Protein AF-A0A662TVJ6-F1 (afdb_monomer_lite)

Radius of gyration: 31.63 Å; chains: 1; bounding box: 68×39×80 Å

Secondary structure (DSSP, 8-state):
-HHHHHHHHHEEEPSSEEEEEE-TTSTTGGGHHHHTTPEEEEETTEE--SHHHHHHHHHT--TT-EEEEEETTEEEEEEPEE-SSSEE--EEEE-PPPGGGGGSHHHHHHHHHHHHHHS-SS-TTTEEESS-HHHHHHHHHHHHHHHHHHHHHTSSSTTSHHHHHHHHHHHHHHT--------EEE-S---HHHHHHHHHHHHHHT--EEEE---SSHHHHHHHHSS-THHHHHHHHHHHHHHTT-TTTTSEEEEEEE-TTTS-HHHHHHHHHHHHHH-TT--EEEEE----TT-TTSPPPPHHHHHHHHHHHHTT-SSEEE--GGG--

pLDDT: mean 93.39, std 6.42, range [56.41, 98.81]

Structure (mmCIF, N/CA/C/O backbone):
data_AF-A0A662TVJ6-F1
#
_entry.id   AF-A0A662TVJ6-F1
#
loop_
_atom_site.group_PDB
_atom_site.id
_atom_site.type_symbol
_atom_site.label_atom_id
_atom_site.label_alt_id
_atom_site.label_comp_id
_atom_site.label_asym_id
_atom_site.label_entity_id
_atom_site.label_seq_id
_atom_site.pdbx_PDB_ins_code
_atom_site.Cartn_x
_atom_site.Cartn_y
_atom_site.Cartn_z
_atom_site.occupancy
_atom_site.B_iso_or_equiv
_atom_site.auth_seq_id
_atom_site.auth_comp_id
_atom_site.auth_asym_id
_atom_site.auth_atom_id
_atom_site.pdbx_PDB_model_num
ATOM 1 N N . LEU A 1 1 ? 7.077 -3.345 -4.939 1.00 85.06 1 LEU A N 1
ATOM 2 C CA . LEU A 1 1 ? 8.294 -4.176 -5.135 1.00 85.06 1 LEU A CA 1
ATOM 3 C C . LEU A 1 1 ? 7.990 -5.575 -5.664 1.00 85.06 1 LEU A C 1
ATOM 5 O O . LEU A 1 1 ? 8.638 -5.971 -6.618 1.00 85.06 1 LEU A O 1
ATOM 9 N N . LEU A 1 2 ? 6.996 -6.292 -5.121 1.00 92.06 2 LEU A N 1
ATOM 10 C CA . LEU A 1 2 ? 6.595 -7.622 -5.613 1.00 92.06 2 LEU A CA 1
ATOM 11 C C . LEU A 1 2 ? 6.390 -7.672 -7.139 1.00 92.06 2 LEU A C 1
ATOM 13 O O . LEU A 1 2 ? 7.002 -8.494 -7.811 1.00 92.06 2 LEU A O 1
ATOM 17 N N . PHE A 1 3 ? 5.594 -6.746 -7.685 1.00 94.00 3 PHE A N 1
ATOM 18 C CA . PHE A 1 3 ? 5.326 -6.683 -9.126 1.00 94.00 3 PHE A CA 1
ATOM 19 C C . PHE A 1 3 ? 6.584 -6.461 -9.967 1.00 94.00 3 PHE A C 1
ATOM 21 O O . PHE A 1 3 ? 6.706 -7.064 -11.025 1.00 94.00 3 PHE A O 1
ATOM 28 N N . LEU A 1 4 ? 7.548 -5.673 -9.474 1.00 93.06 4 LEU A N 1
ATOM 29 C CA . LEU A 1 4 ? 8.833 -5.507 -10.151 1.00 93.06 4 LEU A CA 1
ATOM 30 C C . LEU A 1 4 ? 9.628 -6.813 -10.169 1.00 93.06 4 LEU A C 1
ATOM 32 O O . LEU A 1 4 ? 10.175 -7.173 -11.201 1.00 93.06 4 LEU A O 1
ATOM 36 N N . GLY A 1 5 ? 9.671 -7.541 -9.050 1.00 94.31 5 GLY A N 1
ATOM 37 C CA . GLY A 1 5 ? 10.360 -8.832 -8.986 1.00 94.31 5 GLY A CA 1
ATOM 38 C C . GLY A 1 5 ? 9.800 -9.839 -9.994 1.00 94.31 5 GLY A C 1
ATOM 39 O O . GLY A 1 5 ? 10.561 -10.468 -10.723 1.00 94.31 5 GLY A O 1
ATOM 40 N N . ILE A 1 6 ? 8.469 -9.929 -10.089 1.00 95.62 6 ILE A N 1
ATOM 41 C CA . ILE A 1 6 ? 7.786 -10.773 -11.082 1.00 95.62 6 ILE A CA 1
ATOM 42 C C . ILE A 1 6 ? 8.111 -10.297 -12.504 1.00 95.62 6 ILE A C 1
ATOM 44 O O . ILE A 1 6 ? 8.502 -11.097 -13.351 1.00 95.62 6 ILE A O 1
ATOM 48 N N . LEU A 1 7 ? 8.003 -8.993 -12.761 1.00 94.44 7 LEU A N 1
ATOM 49 C CA . LEU A 1 7 ? 8.281 -8.392 -14.065 1.00 94.44 7 LEU A CA 1
ATOM 50 C C . LEU A 1 7 ? 9.715 -8.682 -14.539 1.00 94.44 7 LEU A C 1
ATOM 52 O O . LEU A 1 7 ? 9.905 -9.152 -15.657 1.00 94.44 7 LEU A O 1
ATOM 56 N N . LEU A 1 8 ? 10.718 -8.482 -13.680 1.00 94.62 8 LEU A N 1
ATOM 57 C CA . LEU A 1 8 ? 12.124 -8.744 -14.009 1.00 94.62 8 LEU A CA 1
ATOM 58 C C . LEU A 1 8 ? 12.414 -10.232 -14.237 1.00 94.62 8 LEU A C 1
ATOM 60 O O . LEU A 1 8 ? 13.329 -10.556 -14.991 1.00 94.62 8 LEU A O 1
ATOM 64 N N . ALA A 1 9 ? 11.656 -11.142 -13.620 1.00 95.38 9 ALA A N 1
ATOM 65 C CA . ALA A 1 9 ? 11.779 -12.574 -13.887 1.00 95.38 9 ALA A CA 1
ATOM 66 C C . ALA A 1 9 ? 11.220 -12.950 -15.271 1.00 95.38 9 ALA A C 1
ATOM 68 O O . ALA A 1 9 ? 11.811 -13.772 -15.974 1.00 95.38 9 ALA A O 1
ATOM 69 N N . LEU A 1 10 ? 10.113 -12.319 -15.672 1.00 95.94 10 LEU A N 1
ATOM 70 C CA . LEU A 1 10 ? 9.377 -12.628 -16.902 1.00 95.94 10 LEU A CA 1
ATOM 71 C C . LEU A 1 10 ? 9.892 -11.893 -18.146 1.00 95.94 10 LEU A C 1
ATOM 73 O O . LEU A 1 10 ? 9.571 -12.305 -19.260 1.00 95.94 10 LEU A O 1
ATOM 77 N N . VAL A 1 11 ? 10.677 -10.829 -17.974 1.00 95.31 11 VAL A N 1
ATOM 78 C CA . VAL A 1 11 ? 11.232 -10.026 -19.071 1.00 95.31 11 VAL A CA 1
ATOM 79 C C . VAL A 1 11 ? 12.740 -10.260 -19.193 1.00 95.31 11 VAL A C 1
ATOM 81 O O . VAL A 1 11 ? 13.490 -10.165 -18.217 1.00 95.31 11 VAL A O 1
ATOM 84 N N . ILE A 1 12 ? 13.201 -10.608 -20.391 1.00 96.44 12 ILE A N 1
ATOM 85 C CA . ILE A 1 12 ? 14.588 -10.956 -20.716 1.00 96.44 12 ILE A CA 1
ATOM 86 C C . ILE A 1 12 ? 15.165 -9.854 -21.622 1.00 96.44 12 ILE A C 1
ATOM 88 O O . ILE A 1 12 ? 14.628 -9.640 -22.710 1.00 96.44 12 ILE A O 1
ATOM 92 N N . PRO A 1 13 ? 16.232 -9.146 -21.208 1.00 96.31 13 PRO A N 1
ATOM 93 C CA . PRO A 1 13 ? 16.917 -8.168 -22.055 1.00 96.31 13 PRO A CA 1
ATOM 94 C C . PRO A 1 13 ? 17.475 -8.829 -23.317 1.00 96.31 13 PRO A C 1
ATOM 96 O O . PRO A 1 13 ? 18.152 -9.856 -23.221 1.00 96.31 13 PRO A O 1
ATOM 99 N N . LYS A 1 14 ? 17.212 -8.253 -24.493 1.00 95.56 14 LYS A N 1
ATOM 100 C CA . LYS A 1 14 ? 17.847 -8.716 -25.728 1.00 95.56 14 LYS A CA 1
ATOM 101 C C . LYS A 1 14 ? 19.288 -8.194 -25.809 1.00 95.56 14 LYS A C 1
ATOM 103 O O . LYS A 1 14 ? 19.525 -7.036 -25.467 1.00 95.56 14 LYS A O 1
ATOM 108 N N . PRO A 1 15 ? 20.248 -9.008 -26.277 1.00 94.31 15 PRO A N 1
ATOM 109 C CA . PRO A 1 15 ? 21.618 -8.555 -26.484 1.00 94.31 15 PRO A CA 1
ATOM 110 C C . PRO A 1 15 ? 21.733 -7.676 -27.738 1.00 94.31 15 PRO A C 1
ATOM 112 O O . PRO A 1 15 ? 21.018 -7.896 -28.720 1.00 94.31 15 PRO A O 1
ATOM 115 N N . GLY A 1 16 ? 22.685 -6.740 -27.720 1.00 94.94 16 GLY A N 1
ATOM 116 C CA . GLY A 1 16 ? 23.034 -5.879 -28.852 1.00 94.94 16 GLY A CA 1
ATOM 117 C C . GLY A 1 16 ? 22.370 -4.501 -28.833 1.00 94.94 16 GLY A C 1
ATOM 118 O O . GLY A 1 16 ? 21.854 -4.039 -27.809 1.00 94.94 16 GLY A O 1
ATOM 119 N N . VAL A 1 17 ? 22.406 -3.844 -29.990 1.00 97.19 17 VAL A N 1
ATOM 120 C CA . VAL A 1 17 ? 21.832 -2.516 -30.228 1.00 97.19 17 VAL A CA 1
ATOM 121 C C . VAL A 1 17 ? 20.681 -2.655 -31.215 1.00 97.19 17 VAL A C 1
ATOM 123 O O . VAL A 1 17 ? 20.817 -3.327 -32.235 1.00 97.19 17 VAL A O 1
ATOM 126 N N . TYR A 1 18 ? 19.547 -2.037 -30.908 1.00 97.62 18 TYR A N 1
ATOM 127 C CA . TYR A 1 18 ? 18.352 -2.041 -31.746 1.00 97.62 18 TYR A CA 1
ATOM 128 C C . TYR A 1 18 ? 17.971 -0.620 -32.128 1.00 97.62 18 TYR A C 1
ATOM 130 O O . TYR A 1 18 ? 18.210 0.322 -31.372 1.00 97.62 18 TYR A O 1
ATOM 138 N N . ILE A 1 19 ? 17.325 -0.473 -33.275 1.00 97.00 19 ILE A N 1
ATOM 139 C CA . ILE A 1 19 ? 16.776 0.804 -33.725 1.00 97.00 19 ILE A CA 1
ATOM 140 C C . ILE A 1 19 ? 15.415 0.997 -33.051 1.00 97.00 19 ILE A C 1
ATOM 142 O O . ILE A 1 19 ? 14.459 0.274 -33.334 1.00 97.00 19 ILE A O 1
ATOM 146 N N . TYR A 1 20 ? 15.330 1.939 -32.113 1.00 94.31 20 TYR A N 1
ATOM 147 C CA . TYR A 1 20 ? 14.102 2.233 -31.372 1.00 94.31 20 TYR A CA 1
ATOM 148 C C . TYR A 1 20 ? 13.187 3.217 -32.111 1.00 94.31 20 TYR A C 1
ATOM 150 O O . TYR A 1 20 ? 11.972 3.166 -31.948 1.00 94.31 20 TYR A O 1
ATOM 158 N N . GLY A 1 21 ? 13.768 4.084 -32.938 1.00 94.81 21 GLY A N 1
ATOM 159 C CA . GLY A 1 21 ? 13.052 5.060 -33.751 1.00 94.81 21 GLY A CA 1
ATOM 160 C C . GLY A 1 21 ? 13.900 5.542 -34.923 1.00 94.81 21 GLY A C 1
ATOM 161 O O . GLY A 1 21 ? 15.115 5.336 -34.939 1.00 94.81 21 GLY A O 1
ATOM 162 N N . VAL A 1 22 ? 13.244 6.176 -35.888 1.00 96.25 22 VAL A N 1
ATOM 163 C CA . VAL A 1 22 ? 13.856 6.818 -37.058 1.00 96.25 22 VAL A CA 1
ATOM 164 C C . VAL A 1 22 ? 13.301 8.238 -37.133 1.00 96.25 22 VAL A C 1
ATOM 166 O O . VAL A 1 22 ? 12.108 8.434 -36.906 1.00 96.25 22 VAL A O 1
ATOM 169 N N . ALA A 1 23 ? 14.169 9.218 -37.359 1.00 94.50 23 ALA A N 1
ATOM 170 C CA . ALA A 1 23 ? 13.809 10.625 -37.440 1.00 94.50 23 ALA A CA 1
ATOM 171 C C . ALA A 1 23 ? 13.253 10.977 -38.829 1.00 94.50 23 ALA A C 1
ATOM 173 O O . ALA A 1 23 ? 13.718 10.459 -39.844 1.00 94.50 23 ALA A O 1
ATOM 174 N N . GLU A 1 24 ? 12.273 11.880 -38.859 1.00 92.19 24 GLU A N 1
ATOM 175 C CA . GLU A 1 24 ? 11.721 12.448 -40.094 1.00 92.19 24 GLU A CA 1
ATOM 176 C C . GLU A 1 24 ? 12.736 13.388 -40.757 1.00 92.19 24 GLU A C 1
ATOM 178 O O . GLU A 1 24 ? 13.460 14.107 -40.066 1.00 92.19 24 GLU A O 1
ATOM 183 N N . ASN A 1 25 ? 12.749 13.439 -42.089 1.00 92.06 25 ASN A N 1
ATOM 184 C CA . ASN A 1 25 ? 13.674 14.215 -42.922 1.00 92.06 25 ASN A CA 1
ATOM 185 C C . ASN A 1 25 ? 15.151 13.799 -42.806 1.00 92.06 25 ASN A C 1
ATOM 187 O O . ASN A 1 25 ? 16.046 14.592 -43.099 1.00 92.06 25 ASN A O 1
ATOM 191 N N . TYR A 1 26 ? 15.416 12.557 -42.399 1.00 93.88 26 TYR A N 1
ATOM 192 C CA . TYR A 1 26 ? 16.761 11.983 -42.333 1.00 93.88 26 TYR A CA 1
ATOM 193 C C . TYR A 1 26 ? 16.948 10.844 -43.351 1.00 93.88 26 TYR A C 1
ATOM 195 O O . TYR A 1 26 ? 15.964 10.283 -43.840 1.00 93.88 26 TYR A O 1
ATOM 203 N N . PRO A 1 27 ? 18.200 10.446 -43.661 1.00 92.31 27 PRO A N 1
ATOM 204 C CA . PRO A 1 27 ? 18.499 9.549 -44.781 1.00 92.31 27 PRO A CA 1
ATOM 205 C C . PRO A 1 27 ? 17.791 8.188 -44.730 1.00 92.31 27 PRO A C 1
ATOM 207 O O . PRO A 1 27 ? 17.564 7.566 -45.768 1.00 92.31 27 PRO A O 1
ATOM 210 N N . LEU A 1 28 ? 17.435 7.719 -43.529 1.00 94.38 28 LEU A N 1
ATOM 211 C CA . LEU A 1 28 ? 16.788 6.425 -43.321 1.00 94.38 28 LEU A CA 1
ATOM 212 C C . LEU A 1 28 ? 15.261 6.474 -43.153 1.00 94.38 28 LEU A C 1
ATOM 214 O O . LEU A 1 28 ? 14.655 5.424 -42.938 1.00 94.38 28 LEU A O 1
ATOM 218 N N . GLU A 1 29 ? 14.623 7.638 -43.292 1.00 93.94 29 GLU A N 1
ATOM 219 C CA . GLU A 1 29 ? 13.171 7.800 -43.110 1.00 93.94 29 GLU A CA 1
ATOM 220 C C . GLU A 1 29 ? 12.353 6.835 -43.982 1.00 93.94 29 GLU A C 1
ATOM 222 O O . GLU A 1 29 ? 11.488 6.119 -43.478 1.00 93.94 29 GLU A O 1
ATOM 227 N N . ASN A 1 30 ? 12.690 6.724 -45.271 1.00 92.81 30 ASN A N 1
ATOM 228 C CA . ASN A 1 30 ? 11.989 5.845 -46.219 1.00 92.81 30 ASN A CA 1
ATOM 229 C C . ASN A 1 30 ? 12.084 4.349 -45.866 1.00 92.81 30 ASN A C 1
ATOM 231 O O . ASN A 1 30 ? 11.349 3.534 -46.420 1.00 92.81 30 ASN A O 1
ATOM 235 N N . TYR A 1 31 ? 12.983 3.977 -44.953 1.00 93.75 31 TYR A N 1
ATOM 236 C CA . TYR A 1 31 ? 13.183 2.605 -44.493 1.00 93.75 31 TYR A CA 1
ATOM 237 C C . TYR A 1 31 ? 12.644 2.373 -43.072 1.00 93.75 31 TYR A C 1
ATOM 239 O O . TYR A 1 31 ? 12.811 1.277 -42.529 1.00 93.75 31 TYR A O 1
ATOM 247 N N . ALA A 1 32 ? 11.993 3.370 -42.459 1.00 92.19 32 ALA A N 1
ATOM 248 C CA . ALA A 1 32 ? 11.589 3.344 -41.055 1.00 92.19 32 ALA A CA 1
ATOM 249 C C . ALA A 1 32 ? 10.741 2.119 -40.682 1.00 92.19 32 ALA A C 1
ATOM 251 O O . ALA A 1 32 ? 11.012 1.484 -39.662 1.00 92.19 32 ALA A O 1
ATOM 252 N N . GLU A 1 33 ? 9.772 1.732 -41.519 1.00 91.94 33 GLU A N 1
ATOM 253 C CA . GLU A 1 33 ? 8.906 0.571 -41.258 1.00 91.94 33 GLU A CA 1
ATOM 254 C C . GLU A 1 33 ? 9.696 -0.734 -41.089 1.00 91.94 33 GLU A C 1
ATOM 256 O O . GLU A 1 33 ? 9.374 -1.546 -40.219 1.00 91.94 33 GLU A O 1
ATOM 261 N N . ASN A 1 34 ? 10.756 -0.930 -41.880 1.00 93.62 34 ASN A N 1
ATOM 262 C CA . ASN A 1 34 ? 11.584 -2.130 -41.781 1.00 93.62 34 ASN A CA 1
ATOM 263 C C . ASN A 1 34 ? 12.651 -2.000 -40.682 1.00 93.62 34 ASN A C 1
ATOM 265 O O . ASN A 1 34 ? 12.975 -2.985 -40.014 1.00 93.62 34 ASN A O 1
ATOM 269 N N . LEU A 1 35 ? 13.176 -0.791 -40.462 1.00 94.50 35 LEU A N 1
ATOM 270 C CA . LEU A 1 35 ? 14.253 -0.526 -39.508 1.00 94.50 35 LEU A CA 1
ATOM 271 C C . LEU A 1 35 ? 13.797 -0.526 -38.048 1.00 94.50 35 LEU A C 1
ATOM 273 O O . LEU A 1 35 ? 14.562 -0.960 -37.189 1.00 94.50 35 LEU A O 1
ATOM 277 N N . ILE A 1 36 ? 12.582 -0.075 -37.727 1.00 94.75 36 ILE A N 1
ATOM 278 C CA . ILE A 1 36 ? 12.129 -0.016 -36.330 1.00 94.75 36 ILE A CA 1
ATOM 279 C C . ILE A 1 36 ? 12.087 -1.432 -35.732 1.00 94.75 36 ILE A C 1
ATOM 281 O O . ILE A 1 36 ? 11.392 -2.345 -36.191 1.00 94.75 36 ILE A O 1
ATOM 285 N N . GLY A 1 37 ? 12.870 -1.624 -34.673 1.00 94.62 37 GLY A N 1
ATOM 286 C CA . GLY A 1 37 ? 13.066 -2.901 -33.999 1.00 94.62 37 GLY A CA 1
ATOM 287 C C . GLY A 1 37 ? 14.086 -3.840 -34.647 1.00 94.62 37 GLY A C 1
ATOM 288 O O . GLY A 1 37 ? 14.245 -4.954 -34.144 1.00 94.62 37 GLY A O 1
ATOM 289 N N . ALA A 1 38 ? 14.763 -3.425 -35.721 1.00 96.81 38 ALA A N 1
ATOM 290 C CA . ALA A 1 38 ? 15.893 -4.149 -36.295 1.00 96.81 38 ALA A CA 1
ATOM 291 C C . ALA A 1 38 ? 17.112 -4.071 -35.365 1.00 96.81 38 ALA A C 1
ATOM 293 O O . ALA A 1 38 ? 17.335 -3.060 -34.687 1.00 96.81 38 ALA A O 1
ATOM 294 N N . ARG A 1 39 ? 17.902 -5.142 -35.332 1.00 97.38 39 ARG A N 1
ATOM 295 C CA . ARG A 1 39 ? 19.178 -5.198 -34.621 1.00 97.38 39 ARG A CA 1
ATOM 296 C C . ARG A 1 39 ? 20.283 -4.675 -35.530 1.00 97.38 39 ARG A C 1
ATOM 298 O O . ARG A 1 39 ? 20.454 -5.176 -36.636 1.00 97.38 39 ARG A O 1
ATOM 305 N N . ILE A 1 40 ? 21.071 -3.728 -35.033 1.00 97.75 40 ILE A N 1
ATOM 306 C CA . ILE A 1 40 ? 22.292 -3.270 -35.698 1.00 97.75 40 ILE A CA 1
ATOM 307 C C . ILE A 1 40 ? 23.360 -4.352 -35.517 1.00 97.75 40 ILE A C 1
ATOM 309 O O . ILE A 1 40 ? 23.606 -4.807 -34.395 1.00 97.75 40 ILE A O 1
ATOM 313 N N . LEU A 1 41 ? 23.955 -4.792 -36.625 1.00 97.38 41 LEU A N 1
ATOM 314 C CA . LEU A 1 41 ? 25.014 -5.802 -36.646 1.00 97.38 41 LEU A CA 1
ATOM 315 C C . LEU A 1 41 ? 26.376 -5.158 -36.914 1.00 97.38 41 LEU A C 1
ATOM 317 O O . LEU A 1 41 ? 27.350 -5.481 -36.232 1.00 97.38 41 LEU A O 1
ATOM 321 N N . ALA A 1 42 ? 26.434 -4.240 -37.878 1.00 97.38 42 ALA A N 1
ATOM 322 C CA . ALA A 1 42 ? 27.646 -3.527 -38.261 1.00 97.38 42 ALA A CA 1
ATOM 323 C C . ALA A 1 42 ? 27.321 -2.178 -38.921 1.00 97.38 42 ALA A C 1
ATOM 325 O O . ALA A 1 42 ? 26.201 -1.959 -39.390 1.00 97.38 42 ALA A O 1
ATOM 326 N N . ILE A 1 43 ? 28.315 -1.294 -38.971 1.00 96.62 43 ILE A N 1
ATOM 327 C CA . ILE A 1 43 ? 28.339 -0.143 -39.873 1.00 96.62 43 ILE A CA 1
ATOM 328 C C . ILE A 1 43 ? 29.605 -0.265 -40.720 1.00 96.62 43 ILE A C 1
ATOM 330 O O . ILE A 1 43 ? 30.706 -0.396 -40.181 1.00 96.62 43 ILE A O 1
ATOM 334 N N . ASP A 1 44 ? 29.432 -0.306 -42.038 1.00 94.56 44 ASP A N 1
ATOM 335 C CA . ASP A 1 44 ? 30.452 -0.702 -43.008 1.00 94.56 44 ASP A CA 1
ATOM 336 C C . ASP A 1 44 ? 31.119 -2.032 -42.608 1.00 94.56 44 ASP A C 1
ATOM 338 O O . ASP A 1 44 ? 30.461 -3.071 -42.574 1.00 94.56 44 ASP A O 1
ATOM 342 N N . ASN A 1 45 ? 32.410 -2.011 -42.265 1.00 91.44 45 ASN A N 1
ATOM 343 C CA . ASN A 1 45 ? 33.163 -3.193 -41.829 1.00 91.44 45 ASN A CA 1
ATOM 344 C C . ASN A 1 45 ? 33.319 -3.286 -40.297 1.00 91.44 45 ASN A C 1
ATOM 346 O O . ASN A 1 45 ? 34.002 -4.186 -39.803 1.00 91.44 45 ASN A O 1
ATOM 350 N N . THR A 1 46 ? 32.708 -2.373 -39.538 1.00 94.94 46 THR A N 1
ATOM 351 C CA . THR A 1 46 ? 32.839 -2.288 -38.078 1.00 94.94 46 THR A CA 1
ATOM 352 C C . THR A 1 46 ? 31.642 -2.939 -37.398 1.00 94.94 46 THR A C 1
ATOM 354 O O . THR A 1 46 ? 30.513 -2.466 -37.508 1.00 94.94 46 THR A O 1
ATOM 357 N N . ALA A 1 47 ? 31.877 -4.027 -36.661 1.00 96.56 47 ALA A N 1
ATOM 358 C CA . ALA A 1 47 ? 30.830 -4.702 -35.896 1.00 96.56 47 ALA A CA 1
ATOM 359 C C . ALA A 1 47 ? 30.342 -3.835 -34.722 1.00 96.56 47 ALA A C 1
ATOM 361 O O . ALA A 1 47 ? 31.151 -3.281 -33.979 1.00 96.56 47 ALA A O 1
ATOM 362 N N . ILE A 1 48 ? 29.023 -3.774 -34.519 1.00 97.00 48 ILE A N 1
ATOM 363 C CA . ILE A 1 48 ? 28.391 -2.984 -33.453 1.00 97.00 48 ILE A CA 1
ATOM 364 C C . ILE A 1 48 ? 27.764 -3.929 -32.424 1.00 97.00 48 ILE A C 1
ATOM 366 O O . ILE A 1 48 ? 26.694 -4.504 -32.636 1.00 97.00 48 ILE A O 1
ATOM 370 N N . GLY A 1 49 ? 28.440 -4.109 -31.288 1.00 92.94 49 GLY A N 1
ATOM 371 C CA . GLY A 1 49 ? 27.971 -4.945 -30.179 1.00 92.94 49 GLY A CA 1
ATOM 372 C C . GLY A 1 49 ? 27.288 -4.155 -29.062 1.00 92.94 49 GLY A C 1
ATOM 373 O O . GLY A 1 49 ? 26.429 -4.698 -28.360 1.00 92.94 49 GLY A O 1
ATOM 374 N N . SER A 1 50 ? 27.651 -2.884 -28.904 1.00 95.06 50 SER A N 1
ATOM 375 C CA . SER A 1 50 ? 27.205 -2.006 -27.826 1.00 95.06 50 SER A CA 1
ATOM 376 C C . SER A 1 50 ? 26.839 -0.604 -28.323 1.00 95.06 50 SER A C 1
ATOM 378 O O . SER A 1 50 ? 27.249 -0.176 -29.401 1.00 95.06 50 SER A O 1
ATOM 380 N N . LEU A 1 51 ? 26.074 0.139 -27.513 1.00 94.56 51 LEU A N 1
ATOM 381 C CA . LEU A 1 51 ? 25.795 1.552 -27.787 1.00 94.56 51 LEU A CA 1
ATOM 382 C C . LEU A 1 51 ? 27.074 2.392 -27.858 1.00 94.56 51 LEU A C 1
ATOM 384 O O . LEU A 1 51 ? 27.125 3.341 -28.631 1.00 94.56 51 LEU A O 1
ATOM 388 N N . SER A 1 52 ? 28.101 2.035 -27.086 1.00 94.62 52 SER A N 1
ATOM 389 C CA . SER A 1 52 ? 29.395 2.712 -27.130 1.00 94.62 52 SER A CA 1
ATOM 390 C C . SER A 1 52 ? 30.113 2.465 -28.454 1.00 94.62 52 SER A C 1
ATOM 392 O O . SER A 1 52 ? 30.684 3.400 -28.998 1.00 94.62 52 SER A O 1
ATOM 394 N N . ASP A 1 53 ? 30.026 1.255 -29.015 1.00 95.12 53 ASP A N 1
ATOM 395 C CA . ASP A 1 53 ? 30.613 0.949 -30.329 1.00 95.12 53 ASP A CA 1
ATOM 396 C C . ASP A 1 53 ? 29.966 1.819 -31.414 1.00 95.12 53 ASP A C 1
ATOM 398 O O . ASP A 1 53 ? 30.662 2.419 -32.229 1.00 95.12 53 ASP A O 1
ATOM 402 N N . TYR A 1 54 ? 28.632 1.945 -31.374 1.00 95.44 54 TYR A N 1
ATOM 403 C CA . TYR A 1 54 ? 27.884 2.822 -32.277 1.00 95.44 54 TYR A CA 1
ATOM 404 C C . TYR A 1 54 ? 28.298 4.291 -32.117 1.00 95.44 54 TYR A C 1
ATOM 406 O O . TYR A 1 54 ? 28.578 4.965 -33.104 1.00 95.44 54 TYR A O 1
ATOM 414 N N . GLN A 1 55 ? 28.347 4.790 -30.879 1.00 93.62 55 GLN A N 1
ATOM 415 C CA . GLN A 1 55 ? 28.706 6.182 -30.591 1.00 93.62 55 GLN A CA 1
ATOM 416 C C . GLN A 1 55 ? 30.133 6.513 -31.036 1.00 93.62 55 GLN A C 1
ATOM 418 O O . GLN A 1 55 ? 30.350 7.571 -31.617 1.00 93.62 55 GLN A O 1
ATOM 423 N N . ASN A 1 56 ? 31.082 5.606 -30.798 1.00 94.19 56 ASN A N 1
ATOM 424 C CA . ASN A 1 56 ? 32.472 5.782 -31.205 1.00 94.19 56 ASN A CA 1
ATOM 425 C C . ASN A 1 56 ? 32.605 5.827 -32.729 1.00 94.19 56 ASN A C 1
ATOM 427 O O . ASN A 1 56 ? 33.291 6.704 -33.236 1.00 94.19 56 ASN A O 1
ATOM 431 N N . PHE A 1 57 ? 31.915 4.936 -33.451 1.00 94.25 57 PHE A N 1
ATOM 432 C CA . PHE A 1 57 ? 31.923 4.955 -34.914 1.00 94.25 57 PHE A CA 1
ATOM 433 C C . PHE A 1 57 ? 31.371 6.278 -35.453 1.00 94.25 57 PHE A C 1
ATOM 435 O O . PHE A 1 57 ? 32.010 6.939 -36.261 1.00 94.25 57 PHE A O 1
ATOM 442 N N . ILE A 1 58 ? 30.196 6.691 -34.970 1.00 93.56 58 ILE A N 1
ATOM 443 C CA . ILE A 1 58 ? 29.536 7.917 -35.428 1.00 93.56 58 ILE A CA 1
ATOM 444 C C . ILE A 1 58 ? 30.384 9.162 -35.149 1.00 93.56 58 ILE A C 1
ATOM 446 O O . ILE A 1 58 ? 30.445 10.047 -35.998 1.00 93.56 58 ILE A O 1
ATOM 450 N N . ALA A 1 59 ? 31.088 9.214 -34.016 1.00 92.19 59 ALA A N 1
ATOM 451 C CA . ALA A 1 59 ? 31.958 10.335 -33.662 1.00 92.19 59 ALA A CA 1
ATOM 452 C C . ALA A 1 59 ? 33.133 10.557 -34.637 1.00 92.19 59 ALA A C 1
ATOM 454 O O . ALA A 1 59 ? 33.706 11.644 -34.647 1.00 92.19 59 ALA A O 1
ATOM 455 N N . GLU A 1 60 ? 33.492 9.555 -35.443 1.00 92.31 60 GLU A N 1
ATOM 456 C CA . GLU A 1 60 ? 34.559 9.639 -36.450 1.00 92.31 60 GLU A CA 1
ATOM 457 C C . GLU A 1 60 ? 34.041 10.000 -37.855 1.00 92.31 60 GLU A C 1
ATOM 459 O O . GLU A 1 60 ? 34.839 10.218 -38.765 1.00 92.31 60 GLU A O 1
ATOM 464 N N . THR A 1 61 ? 32.720 10.081 -38.044 1.00 93.88 61 THR A N 1
ATOM 465 C CA . THR A 1 61 ? 32.099 10.370 -39.347 1.00 93.88 61 THR A CA 1
ATOM 466 C C . THR A 1 61 ? 31.864 11.860 -39.574 1.00 93.88 61 THR A C 1
ATOM 468 O O . THR A 1 61 ? 31.632 12.620 -38.633 1.00 93.88 61 THR A O 1
ATOM 471 N N . SER A 1 62 ? 31.844 12.275 -40.839 1.00 93.75 62 SER A N 1
ATOM 472 C CA . SER A 1 62 ? 31.504 13.632 -41.271 1.00 93.75 62 SER A CA 1
ATOM 473 C C . SER A 1 62 ? 30.174 13.668 -42.041 1.00 93.75 62 SER A C 1
ATOM 475 O O . SER A 1 62 ? 29.806 12.692 -42.700 1.00 93.75 62 SER A O 1
ATOM 477 N N . PRO A 1 63 ? 29.427 14.787 -41.997 1.00 93.88 63 PRO A N 1
ATOM 478 C CA . PRO A 1 63 ? 28.275 14.985 -42.876 1.00 93.88 63 PRO A CA 1
ATOM 479 C C . PRO A 1 63 ? 28.671 14.839 -44.355 1.00 93.88 63 PRO A C 1
ATOM 481 O O . PRO A 1 63 ? 29.702 15.368 -44.771 1.00 93.88 63 PRO A O 1
ATOM 484 N N . GLY A 1 64 ? 27.857 14.133 -45.143 1.00 92.00 64 GLY A N 1
ATOM 485 C CA . GLY A 1 64 ? 28.148 13.818 -46.549 1.00 92.00 64 GLY A CA 1
ATOM 486 C C . GLY A 1 64 ? 28.955 12.531 -46.773 1.00 92.00 64 GLY A C 1
ATOM 487 O O . GLY A 1 64 ? 29.103 12.090 -47.916 1.00 92.00 64 GLY A O 1
ATOM 488 N N . ASP A 1 65 ? 29.454 11.886 -45.713 1.00 94.19 65 ASP A N 1
ATOM 489 C CA . ASP A 1 65 ? 30.090 10.574 -45.842 1.00 94.19 65 ASP A CA 1
ATOM 490 C C . ASP A 1 65 ? 29.064 9.521 -46.281 1.00 94.19 65 ASP A C 1
ATOM 492 O O . ASP A 1 65 ? 27.910 9.514 -45.852 1.00 94.19 65 ASP A O 1
ATOM 496 N N . ASN A 1 66 ? 29.493 8.589 -47.133 1.00 95.56 66 ASN A N 1
ATOM 497 C CA . ASN A 1 66 ? 28.682 7.427 -47.482 1.00 95.56 66 ASN A CA 1
ATOM 498 C C . ASN A 1 66 ? 28.957 6.302 -46.488 1.00 95.56 66 ASN A C 1
ATOM 500 O O . ASN A 1 66 ? 30.084 5.814 -46.437 1.00 95.56 66 ASN A O 1
ATOM 504 N N . ALA A 1 67 ? 27.923 5.845 -45.786 1.00 95.88 67 ALA A N 1
ATOM 505 C CA . ALA A 1 67 ? 28.030 4.754 -44.824 1.00 95.88 67 ALA A CA 1
ATOM 506 C C . ALA A 1 67 ? 26.943 3.696 -45.054 1.00 95.88 67 ALA A C 1
ATOM 508 O O . ALA A 1 67 ? 25.829 3.990 -45.507 1.00 95.88 67 ALA A O 1
ATOM 509 N N . THR A 1 68 ? 27.270 2.445 -44.742 1.00 97.19 68 THR A N 1
ATOM 510 C CA . THR A 1 68 ? 26.382 1.290 -44.911 1.00 97.19 68 THR A CA 1
ATOM 511 C C . THR A 1 68 ? 25.958 0.751 -43.554 1.00 97.19 68 THR A C 1
ATOM 513 O O . THR A 1 68 ? 26.755 0.162 -42.830 1.00 97.19 68 THR A O 1
ATOM 516 N N . LEU A 1 69 ? 24.684 0.913 -43.205 1.00 97.44 69 LEU A N 1
ATOM 517 C CA . LEU A 1 69 ? 24.105 0.332 -41.998 1.00 97.44 69 LEU A CA 1
ATOM 518 C C . LEU A 1 69 ? 23.690 -1.120 -42.265 1.00 97.44 69 LEU A C 1
ATOM 520 O O . LEU A 1 69 ? 22.789 -1.373 -43.067 1.00 97.44 69 LEU A O 1
ATOM 524 N N . VAL A 1 70 ? 24.305 -2.070 -41.560 1.00 97.50 70 VAL A N 1
ATOM 525 C CA . VAL A 1 70 ? 23.998 -3.504 -41.660 1.00 97.50 70 VAL A CA 1
ATOM 526 C C . VAL A 1 70 ? 23.144 -3.930 -40.468 1.00 97.50 70 VAL A C 1
ATOM 528 O O . VAL A 1 70 ? 23.557 -3.826 -39.307 1.00 97.50 70 VAL A O 1
ATOM 531 N N . THR A 1 71 ? 21.951 -4.449 -40.750 1.00 97.31 71 THR A N 1
ATOM 532 C CA . THR A 1 71 ? 20.991 -4.924 -39.743 1.00 97.31 71 THR A CA 1
ATOM 533 C C . THR A 1 71 ? 20.611 -6.384 -39.964 1.00 97.31 71 THR A C 1
ATOM 535 O O . THR A 1 71 ? 20.862 -6.958 -41.021 1.00 97.31 71 THR A O 1
ATOM 538 N N . ASP A 1 72 ? 19.921 -6.985 -38.996 1.00 96.19 72 ASP A N 1
ATOM 539 C CA . ASP A 1 72 ? 19.299 -8.307 -39.156 1.00 96.19 72 ASP A CA 1
ATOM 540 C C . ASP A 1 72 ? 18.129 -8.341 -40.162 1.00 96.19 72 ASP A C 1
ATOM 542 O O . ASP A 1 72 ? 17.604 -9.416 -40.453 1.00 96.19 72 ASP A O 1
ATOM 546 N N . ARG A 1 73 ? 17.727 -7.186 -40.708 1.00 95.62 73 ARG A N 1
ATOM 547 C CA . ARG A 1 73 ? 16.635 -7.037 -41.686 1.00 95.62 73 ARG A CA 1
ATOM 548 C C . ARG A 1 73 ? 17.078 -6.455 -43.029 1.00 95.62 73 ARG A C 1
ATOM 550 O O . ARG A 1 73 ? 16.223 -6.110 -43.843 1.00 95.62 73 ARG A O 1
ATOM 557 N N . GLY A 1 74 ? 18.383 -6.326 -43.260 1.00 95.06 74 GLY A N 1
ATOM 558 C CA . GLY A 1 74 ? 18.943 -5.827 -44.516 1.00 95.06 74 GLY A CA 1
ATOM 559 C C . GLY A 1 74 ? 20.077 -4.823 -44.335 1.00 95.06 74 GLY A C 1
ATOM 560 O O . GLY A 1 74 ? 20.453 -4.473 -43.212 1.00 95.06 74 GLY A O 1
ATOM 561 N N . GLU A 1 75 ? 20.592 -4.360 -45.470 1.00 96.56 75 GLU A N 1
ATOM 562 C CA . GLU A 1 75 ? 21.698 -3.411 -45.583 1.00 96.56 75 GLU A CA 1
ATOM 563 C C . GLU A 1 75 ? 21.223 -2.119 -46.249 1.00 96.56 75 GLU A C 1
ATOM 565 O O . GLU A 1 75 ? 20.513 -2.156 -47.256 1.00 96.56 75 GLU A O 1
ATOM 570 N N . TYR A 1 76 ? 21.625 -0.979 -45.689 1.00 96.31 76 TYR A N 1
ATOM 571 C CA . TYR A 1 76 ? 21.154 0.338 -46.109 1.00 96.31 76 TYR A CA 1
ATOM 572 C C . TYR A 1 76 ? 22.343 1.264 -46.300 1.00 96.31 76 TYR A C 1
ATOM 574 O O . TYR A 1 76 ? 22.983 1.674 -45.333 1.00 96.31 76 TYR A O 1
ATOM 582 N N . ARG A 1 77 ? 22.636 1.596 -47.555 1.00 96.25 77 ARG A N 1
ATOM 583 C CA . ARG A 1 77 ? 23.679 2.557 -47.899 1.00 96.25 77 ARG A CA 1
ATOM 584 C C . ARG A 1 77 ? 23.063 3.936 -48.067 1.00 96.25 77 ARG A C 1
ATOM 586 O O . ARG A 1 77 ? 22.176 4.107 -48.903 1.00 96.25 77 ARG A O 1
ATOM 593 N N . VAL A 1 78 ? 23.546 4.896 -47.291 1.00 95.62 78 VAL A N 1
ATOM 594 C CA . VAL A 1 78 ? 23.063 6.277 -47.314 1.00 95.62 78 VAL A CA 1
ATOM 595 C C . VAL A 1 78 ? 24.212 7.268 -47.201 1.00 95.62 78 VAL A C 1
ATOM 597 O O . VAL A 1 78 ? 25.283 6.947 -46.687 1.00 95.62 78 VAL A O 1
ATOM 600 N N . GLU A 1 79 ? 23.960 8.480 -47.680 1.00 96.38 79 GLU A N 1
ATOM 601 C CA . GLU A 1 79 ? 24.772 9.650 -47.370 1.00 96.38 79 GLU A CA 1
ATOM 602 C C . GLU A 1 79 ? 24.351 10.184 -45.995 1.00 96.38 79 GLU A C 1
ATOM 604 O O . GLU A 1 79 ? 23.158 10.367 -45.737 1.00 96.38 79 GLU A O 1
ATOM 609 N N . LEU A 1 80 ? 25.310 10.370 -45.088 1.00 95.75 80 LEU A N 1
ATOM 610 C CA . LEU A 1 80 ? 25.047 10.816 -43.722 1.00 95.75 80 LEU A CA 1
ATOM 611 C C . LEU A 1 80 ? 24.600 12.280 -43.699 1.00 95.75 80 LEU A C 1
ATOM 613 O O . LEU A 1 80 ? 25.227 13.146 -44.309 1.00 95.75 80 LEU A O 1
ATOM 617 N N . ALA A 1 81 ? 23.536 12.561 -42.946 1.00 94.75 81 ALA A N 1
ATOM 618 C CA . ALA A 1 81 ? 23.040 13.919 -42.752 1.00 94.75 81 ALA A CA 1
ATOM 619 C C . ALA A 1 81 ? 23.869 14.684 -41.712 1.00 94.75 81 ALA A C 1
ATOM 621 O O . ALA A 1 81 ? 24.671 14.106 -40.974 1.00 94.75 81 ALA A O 1
ATOM 622 N N . GLU A 1 82 ? 23.645 15.995 -41.643 1.00 93.25 82 GLU A N 1
ATOM 623 C CA . GLU A 1 82 ? 24.278 16.869 -40.660 1.00 93.25 82 GLU A CA 1
ATOM 624 C C . GLU A 1 82 ? 23.785 16.557 -39.236 1.00 93.25 82 GLU A C 1
ATOM 626 O O . GLU A 1 82 ? 22.583 16.519 -38.955 1.00 93.25 82 GLU A O 1
ATOM 631 N N . GLY A 1 83 ? 24.739 16.314 -38.340 1.00 86.06 83 GLY A N 1
ATOM 632 C CA . GLY A 1 83 ? 24.556 16.255 -36.893 1.00 86.06 83 GLY A CA 1
ATOM 633 C C . GLY A 1 83 ? 25.534 17.194 -36.184 1.00 86.06 83 GLY A C 1
ATOM 634 O O . GLY A 1 83 ? 26.331 17.880 -36.824 1.00 86.06 83 GLY A O 1
ATOM 635 N N . ASP A 1 84 ? 25.500 17.216 -34.849 1.00 80.00 84 ASP A N 1
ATOM 636 C CA . ASP A 1 84 ? 26.358 18.083 -34.028 1.00 80.00 84 ASP A CA 1
ATOM 637 C C . ASP A 1 84 ? 27.846 17.687 -34.146 1.00 80.00 84 ASP A C 1
ATOM 639 O O . ASP A 1 84 ? 28.374 16.918 -33.338 1.00 80.00 84 ASP A O 1
ATOM 643 N N . ASN A 1 85 ? 28.538 18.239 -35.148 1.00 84.19 85 ASN A N 1
ATOM 644 C CA . ASN A 1 85 ? 29.942 17.982 -35.509 1.00 84.19 85 ASN A CA 1
ATOM 645 C C . ASN A 1 85 ? 30.259 16.561 -36.019 1.00 84.19 85 ASN A C 1
ATOM 647 O O . ASN A 1 85 ? 31.424 16.172 -36.014 1.00 84.19 85 ASN A O 1
ATOM 651 N N . HIS A 1 86 ? 29.260 15.790 -36.453 1.00 91.38 86 HIS A N 1
ATOM 652 C CA . HIS A 1 86 ? 29.452 14.459 -37.042 1.00 91.38 86 HIS A CA 1
ATOM 653 C C . HIS A 1 86 ? 28.314 14.091 -38.004 1.00 91.38 86 HIS A C 1
ATOM 655 O O . HIS A 1 86 ? 27.249 14.712 -37.981 1.00 91.38 86 HIS A O 1
ATOM 661 N N . GLY A 1 87 ? 28.539 13.087 -38.854 1.00 93.12 87 GLY A N 1
ATOM 662 C CA . GLY A 1 87 ? 27.515 12.537 -39.743 1.00 93.12 87 GLY A CA 1
ATOM 663 C C . GLY A 1 87 ? 26.512 11.655 -38.991 1.00 93.12 87 GLY A C 1
ATOM 664 O O . GLY A 1 87 ? 26.885 10.887 -38.105 1.00 93.12 87 GLY A O 1
ATOM 665 N N . VAL A 1 88 ? 25.222 11.734 -39.328 1.00 95.00 88 VAL A N 1
ATOM 666 C CA . VAL A 1 88 ? 24.182 10.924 -38.669 1.00 95.00 88 VAL A CA 1
ATOM 667 C C . VAL A 1 88 ? 23.245 10.223 -39.650 1.00 95.00 88 VAL A C 1
ATOM 669 O O . VAL A 1 88 ? 22.812 10.771 -40.661 1.00 95.00 88 VAL A O 1
ATOM 672 N N . PHE A 1 89 ? 22.863 8.996 -39.292 1.00 94.62 89 PHE A N 1
ATOM 673 C CA . PHE A 1 89 ? 21.853 8.204 -40.002 1.00 94.62 89 PHE A CA 1
ATOM 674 C C . PHE A 1 89 ? 20.407 8.665 -39.735 1.00 94.62 89 PHE A C 1
ATOM 676 O O . PHE A 1 89 ? 19.497 8.286 -40.469 1.00 94.62 89 PHE A O 1
ATOM 683 N N . GLY A 1 90 ? 20.179 9.427 -38.657 1.00 94.06 90 GLY A N 1
ATOM 684 C CA . GLY A 1 90 ? 18.838 9.783 -38.177 1.00 94.06 90 GLY A CA 1
ATOM 685 C C . GLY A 1 90 ? 18.076 8.627 -37.526 1.00 94.06 90 GLY A C 1
ATOM 686 O O . GLY A 1 90 ? 16.862 8.528 -37.657 1.00 94.06 90 GLY A O 1
ATOM 687 N N . ILE A 1 91 ? 18.776 7.730 -36.830 1.00 96.06 91 ILE A N 1
ATOM 688 C CA . ILE A 1 91 ? 18.170 6.643 -36.048 1.00 96.06 91 ILE A CA 1
ATOM 689 C C . ILE A 1 91 ? 18.373 6.873 -34.554 1.00 96.06 91 ILE A C 1
ATOM 691 O O . ILE A 1 91 ? 19.346 7.499 -34.136 1.00 96.06 91 ILE A O 1
ATOM 695 N N . LEU A 1 92 ? 17.479 6.312 -33.743 1.00 95.62 92 LEU A N 1
ATOM 696 C CA . LEU A 1 92 ? 17.605 6.268 -32.291 1.00 95.62 92 LEU A CA 1
ATOM 697 C C . LEU A 1 92 ? 18.069 4.866 -31.860 1.00 95.62 92 LEU A C 1
ATOM 699 O O . LEU A 1 92 ? 17.227 3.979 -31.676 1.00 95.62 92 LEU A O 1
ATOM 703 N N . PRO A 1 93 ? 19.384 4.623 -31.722 1.00 96.12 93 PRO A N 1
ATOM 704 C CA . PRO A 1 93 ? 19.892 3.344 -31.249 1.00 96.12 93 PRO A CA 1
ATOM 705 C C . PRO A 1 93 ? 19.599 3.179 -29.752 1.00 96.12 93 PRO A C 1
ATOM 707 O O . PRO A 1 93 ? 19.737 4.113 -28.961 1.00 96.12 93 PRO A O 1
ATOM 710 N N . ALA A 1 94 ? 19.230 1.971 -29.337 1.00 95.88 94 ALA A N 1
ATOM 711 C CA . ALA A 1 94 ? 18.992 1.642 -27.939 1.00 95.88 94 ALA A CA 1
ATOM 712 C C . ALA A 1 94 ? 19.418 0.207 -27.610 1.00 95.88 94 ALA A C 1
ATOM 714 O O . ALA A 1 94 ? 19.286 -0.710 -28.420 1.00 95.88 94 ALA A O 1
ATOM 715 N N . SER A 1 95 ? 19.874 0.001 -26.376 1.00 96.12 95 SER A N 1
ATOM 716 C CA . SER A 1 95 ? 20.172 -1.318 -25.819 1.00 96.12 95 SER A CA 1
ATOM 717 C C . SER A 1 95 ? 19.317 -1.578 -24.590 1.00 96.12 95 SER A C 1
ATOM 719 O O . SER A 1 95 ? 18.965 -0.668 -23.837 1.00 96.12 95 SER A O 1
ATOM 721 N N . ALA A 1 96 ? 18.982 -2.846 -24.382 1.00 95.25 96 ALA A N 1
ATOM 722 C CA . ALA A 1 96 ? 18.235 -3.268 -23.214 1.00 95.25 96 ALA A CA 1
ATOM 723 C C . ALA A 1 96 ? 19.080 -3.095 -21.946 1.00 95.25 96 ALA A C 1
ATOM 725 O O . ALA A 1 96 ? 20.243 -3.500 -21.902 1.00 95.25 96 ALA A O 1
ATOM 726 N N . LEU A 1 97 ? 18.486 -2.538 -20.890 1.00 94.38 97 LEU A N 1
ATOM 727 C CA . LEU A 1 97 ? 19.163 -2.444 -19.604 1.00 94.38 97 LEU A CA 1
ATOM 728 C C . LEU A 1 97 ? 19.162 -3.818 -18.919 1.00 94.38 97 LEU A C 1
ATOM 730 O O . LEU A 1 97 ? 18.143 -4.521 -18.920 1.00 94.38 97 LEU A O 1
ATOM 734 N N . PRO A 1 98 ? 20.281 -4.221 -18.299 1.00 92.75 98 PRO A N 1
ATOM 735 C CA . PRO A 1 98 ? 20.359 -5.506 -17.629 1.00 92.75 98 PRO A CA 1
ATOM 736 C C . PRO A 1 98 ? 19.511 -5.511 -16.353 1.00 92.75 98 PRO A C 1
ATOM 738 O O . PRO A 1 98 ? 19.363 -4.496 -15.674 1.00 92.75 98 PRO A O 1
ATOM 741 N N . ARG A 1 99 ? 18.994 -6.683 -15.965 1.00 92.38 99 ARG A N 1
ATOM 742 C CA . ARG A 1 99 ? 18.066 -6.824 -14.823 1.00 92.38 99 ARG A CA 1
ATOM 743 C C . ARG A 1 99 ? 18.607 -6.242 -13.511 1.00 92.38 99 ARG A C 1
ATOM 745 O O . ARG A 1 99 ? 17.843 -5.657 -12.749 1.00 92.38 99 ARG A O 1
ATOM 752 N N . TYR A 1 100 ? 19.911 -6.375 -13.255 1.00 91.50 100 TYR A N 1
ATOM 753 C CA . TYR A 1 100 ? 20.535 -5.873 -12.027 1.00 91.50 100 TYR A CA 1
ATOM 754 C C . TYR A 1 100 ? 20.525 -4.341 -11.925 1.00 91.50 100 TYR A C 1
ATOM 756 O O . TYR A 1 100 ? 20.585 -3.814 -10.818 1.00 91.50 100 TYR A O 1
ATOM 764 N N . HIS A 1 101 ? 20.401 -3.619 -13.046 1.00 93.31 101 HIS A N 1
ATOM 765 C CA . HIS A 1 101 ? 20.277 -2.160 -13.053 1.00 93.31 101 HIS A CA 1
ATOM 766 C C . HIS A 1 101 ? 19.075 -1.706 -12.213 1.00 93.31 101 HIS A C 1
ATOM 768 O O . HIS A 1 101 ? 19.156 -0.747 -11.450 1.00 93.31 101 HIS A O 1
ATOM 774 N N . PHE A 1 102 ? 17.980 -2.467 -12.265 1.00 92.38 102 PHE A N 1
ATOM 775 C CA . PHE A 1 102 ? 16.744 -2.186 -11.534 1.00 92.38 102 PHE A CA 1
ATOM 776 C C . PHE A 1 102 ? 16.768 -2.643 -10.071 1.00 92.38 102 PHE A C 1
ATOM 778 O O . PHE A 1 102 ? 15.742 -2.570 -9.403 1.00 92.38 102 PHE A O 1
ATOM 785 N N . LEU A 1 103 ? 17.909 -3.107 -9.555 1.00 88.62 103 LEU A N 1
ATOM 786 C CA . LEU A 1 103 ? 18.115 -3.264 -8.111 1.00 88.62 103 LEU A CA 1
ATOM 787 C C . LEU A 1 103 ? 18.527 -1.938 -7.455 1.00 88.62 103 LEU A C 1
ATOM 789 O O . LEU A 1 103 ? 18.439 -1.801 -6.236 1.00 88.62 103 LEU A O 1
ATOM 793 N N . ASN A 1 104 ? 18.961 -0.954 -8.250 1.00 93.25 104 ASN A N 1
ATOM 794 C CA . ASN A 1 104 ? 19.254 0.386 -7.769 1.00 93.25 104 ASN A CA 1
ATOM 795 C C . ASN A 1 104 ? 17.940 1.160 -7.508 1.00 93.25 104 ASN A C 1
ATOM 797 O O . ASN A 1 104 ? 17.133 1.313 -8.430 1.00 93.25 104 ASN A O 1
ATOM 801 N N . PRO A 1 105 ? 17.725 1.713 -6.297 1.00 91.81 105 PRO A N 1
ATOM 802 C CA . PRO A 1 105 ? 16.499 2.443 -5.969 1.00 91.81 105 PRO A CA 1
ATOM 803 C C . PRO A 1 105 ? 16.212 3.655 -6.867 1.00 91.81 105 PRO A C 1
ATOM 805 O O . PRO A 1 105 ? 15.054 3.916 -7.188 1.00 91.81 105 PRO A O 1
ATOM 808 N N . LEU A 1 106 ? 17.246 4.384 -7.300 1.00 92.31 106 LEU A N 1
ATOM 809 C CA . LEU A 1 106 ? 17.093 5.530 -8.200 1.00 92.31 106 LEU A CA 1
ATOM 810 C C . LEU A 1 106 ? 16.688 5.077 -9.603 1.00 92.31 106 LEU A C 1
ATOM 812 O O . LEU A 1 106 ? 15.808 5.683 -10.206 1.00 92.31 106 LEU A O 1
ATOM 816 N N . ALA A 1 107 ? 17.260 3.974 -10.094 1.00 92.81 107 ALA A N 1
ATOM 817 C CA . ALA A 1 107 ? 16.859 3.391 -11.373 1.00 92.81 107 ALA A CA 1
ATOM 818 C C . ALA A 1 107 ? 15.401 2.909 -11.346 1.00 92.81 107 ALA A C 1
ATOM 820 O O . ALA A 1 107 ? 14.657 3.113 -12.303 1.00 92.81 107 ALA A O 1
ATOM 821 N N . MET A 1 108 ? 14.966 2.310 -10.235 1.00 93.12 108 MET A N 1
ATOM 822 C CA . MET A 1 108 ? 13.571 1.905 -10.045 1.00 93.12 108 MET A CA 1
ATOM 823 C C . MET A 1 108 ? 12.619 3.099 -10.049 1.00 93.12 108 MET A C 1
ATOM 825 O O . MET A 1 108 ? 11.543 3.019 -10.642 1.00 93.12 108 MET A O 1
ATOM 829 N N . LEU A 1 109 ? 13.009 4.194 -9.391 1.00 92.81 109 LEU A N 1
ATOM 830 C CA . LEU A 1 109 ? 12.231 5.427 -9.367 1.00 92.81 109 LEU A CA 1
ATOM 831 C C . LEU A 1 109 ? 12.134 6.044 -10.764 1.00 92.81 109 LEU A C 1
ATOM 833 O O . LEU A 1 109 ? 11.031 6.340 -11.217 1.00 92.81 109 LEU A O 1
ATOM 837 N N . ALA A 1 110 ? 13.262 6.175 -11.465 1.00 92.50 110 ALA A N 1
ATOM 838 C CA . ALA A 1 110 ? 13.302 6.681 -12.834 1.00 92.50 110 ALA A CA 1
ATOM 839 C C . ALA A 1 110 ? 12.432 5.833 -13.772 1.00 92.50 110 ALA A C 1
ATOM 841 O O . ALA A 1 110 ? 11.666 6.375 -14.562 1.00 92.50 110 ALA A O 1
ATOM 842 N N . MET A 1 111 ? 12.478 4.506 -13.629 1.00 93.69 111 MET A N 1
ATOM 843 C CA . MET A 1 111 ? 11.622 3.597 -14.387 1.00 93.69 111 MET A CA 1
ATOM 844 C C . MET A 1 111 ? 10.137 3.803 -14.068 1.00 93.69 111 MET A C 1
ATOM 846 O O . MET A 1 111 ? 9.331 3.858 -14.989 1.00 93.69 111 MET A O 1
ATOM 850 N N . ALA A 1 112 ? 9.752 3.935 -12.794 1.00 94.62 112 ALA A N 1
ATOM 851 C CA . ALA A 1 112 ? 8.356 4.179 -12.426 1.00 94.62 112 ALA A CA 1
ATOM 852 C C . ALA A 1 112 ? 7.833 5.509 -12.989 1.00 94.62 112 ALA A C 1
ATOM 854 O O . ALA A 1 112 ? 6.727 5.547 -13.524 1.00 94.62 112 ALA A O 1
ATOM 855 N N . ILE A 1 113 ? 8.640 6.572 -12.914 1.00 93.12 113 ILE A N 1
ATOM 856 C CA . ILE A 1 113 ? 8.324 7.875 -13.515 1.00 93.12 113 ILE A CA 1
ATOM 857 C C . ILE A 1 113 ? 8.190 7.734 -15.032 1.00 93.12 113 ILE A C 1
ATOM 859 O O . ILE A 1 113 ? 7.198 8.187 -15.594 1.00 93.12 113 ILE A O 1
ATOM 863 N N . GLY A 1 114 ? 9.142 7.055 -15.677 1.00 92.50 114 GLY A N 1
ATOM 864 C CA . GLY A 1 114 ? 9.100 6.762 -17.107 1.00 92.50 114 GLY A CA 1
ATOM 865 C C . GLY A 1 114 ? 7.795 6.077 -17.501 1.00 92.50 114 GLY A C 1
ATOM 866 O O . GLY A 1 114 ? 7.070 6.610 -18.326 1.00 92.50 114 GLY A O 1
ATOM 867 N N . ILE A 1 115 ? 7.425 4.978 -16.832 1.00 94.75 115 ILE A N 1
ATOM 868 C CA . ILE A 1 115 ? 6.165 4.255 -17.087 1.00 94.75 115 ILE A CA 1
ATOM 869 C C . ILE A 1 115 ? 4.951 5.189 -17.003 1.00 94.75 115 ILE A C 1
ATOM 871 O O . ILE A 1 115 ? 4.077 5.116 -17.862 1.00 94.75 115 ILE A O 1
ATOM 875 N N . ILE A 1 116 ? 4.891 6.061 -15.992 1.00 93.00 116 ILE A N 1
ATOM 876 C CA . ILE A 1 116 ? 3.769 6.993 -15.808 1.00 93.00 116 ILE A CA 1
ATOM 877 C C . ILE A 1 116 ? 3.707 8.024 -16.941 1.00 93.00 116 ILE A C 1
ATOM 879 O O . ILE A 1 116 ? 2.616 8.337 -17.409 1.00 93.00 116 ILE A O 1
ATOM 883 N N . LEU A 1 117 ? 4.855 8.548 -17.377 1.00 92.62 117 LEU A N 1
ATOM 884 C CA . LEU A 1 117 ? 4.925 9.605 -18.389 1.00 92.62 117 LEU A CA 1
ATOM 885 C C . LEU A 1 117 ? 4.773 9.084 -19.822 1.00 92.62 117 LEU A C 1
ATOM 887 O O . LEU A 1 117 ? 4.168 9.757 -20.650 1.00 92.62 117 LEU A O 1
ATOM 891 N N . THR A 1 118 ? 5.323 7.909 -20.125 1.00 89.62 118 THR A N 1
ATOM 892 C CA . THR A 1 118 ? 5.406 7.369 -21.495 1.00 89.62 118 THR A CA 1
ATOM 893 C C . THR A 1 118 ? 4.471 6.187 -21.739 1.00 89.62 118 THR A C 1
ATOM 895 O O . THR A 1 118 ? 4.359 5.714 -22.866 1.00 89.62 118 THR A O 1
ATOM 898 N N . GLY A 1 119 ? 3.807 5.676 -20.701 1.00 88.19 119 GLY A N 1
ATOM 899 C CA . GLY A 1 119 ? 2.883 4.543 -20.784 1.00 88.19 119 GLY A CA 1
ATOM 900 C C . GLY A 1 119 ? 3.539 3.158 -20.772 1.00 88.19 119 GLY A C 1
ATOM 901 O O . GLY A 1 119 ? 2.835 2.146 -20.810 1.00 88.19 119 GLY A O 1
ATOM 902 N N . GLY A 1 120 ? 4.869 3.082 -20.689 1.00 87.19 120 GLY A N 1
ATOM 903 C CA . GLY A 1 120 ? 5.605 1.821 -20.643 1.00 87.19 120 GLY A CA 1
ATOM 904 C C . GLY A 1 120 ? 7.118 2.007 -20.711 1.00 87.19 120 GLY A C 1
ATOM 905 O O . GLY A 1 120 ? 7.610 3.032 -21.175 1.00 87.19 120 GLY A O 1
ATOM 906 N N . PHE A 1 121 ? 7.857 1.003 -20.239 1.00 93.38 121 PHE A N 1
ATOM 907 C CA . PHE A 1 121 ? 9.320 1.020 -20.178 1.00 93.38 121 PHE A CA 1
ATOM 908 C C . PHE A 1 121 ? 9.949 -0.202 -20.863 1.00 93.38 121 PHE A C 1
ATOM 910 O O . PHE A 1 121 ? 10.810 -0.073 -21.729 1.00 93.38 121 PHE A O 1
ATOM 917 N N . PHE A 1 122 ? 9.506 -1.407 -20.506 1.00 94.12 122 PHE A N 1
ATOM 918 C CA . PHE A 1 122 ? 9.869 -2.638 -21.198 1.00 94.12 122 PHE A CA 1
ATOM 919 C C . PHE A 1 122 ? 9.077 -2.741 -22.496 1.00 94.12 122 PHE A C 1
ATOM 921 O O . PHE A 1 122 ? 7.845 -2.755 -22.478 1.00 94.12 122 PHE A O 1
ATOM 928 N N . THR A 1 123 ? 9.796 -2.844 -23.611 1.00 93.00 123 THR A N 1
ATOM 929 C CA . THR A 1 123 ? 9.223 -2.871 -24.959 1.00 93.00 123 THR A CA 1
ATOM 930 C C . THR A 1 123 ? 9.594 -4.148 -25.715 1.00 93.00 123 THR A C 1
ATOM 932 O O . THR A 1 123 ? 10.666 -4.712 -25.466 1.00 93.00 123 THR A O 1
ATOM 935 N N . PRO A 1 124 ? 8.762 -4.582 -26.683 1.00 94.06 124 PRO A N 1
ATOM 936 C CA . PRO A 1 124 ? 9.075 -5.710 -27.563 1.00 94.06 124 PRO A CA 1
ATOM 937 C C . PRO A 1 124 ? 10.345 -5.528 -28.378 1.00 94.06 124 PRO A C 1
ATOM 939 O O . PRO A 1 124 ? 10.962 -6.516 -28.773 1.00 94.06 124 PRO A O 1
ATOM 942 N N . THR A 1 125 ? 10.745 -4.281 -28.622 1.00 93.62 125 THR A N 1
ATOM 943 C CA . THR A 1 125 ? 11.980 -3.946 -29.326 1.00 93.62 125 THR A CA 1
ATOM 944 C C . THR A 1 125 ? 13.191 -4.436 -28.545 1.00 93.62 125 THR A C 1
ATOM 946 O O . THR A 1 125 ? 13.967 -5.235 -29.064 1.00 93.62 125 THR A O 1
ATOM 949 N N . LEU A 1 126 ? 13.303 -4.040 -27.275 1.00 95.69 126 LEU A N 1
ATOM 950 C CA . LEU A 1 126 ? 14.502 -4.261 -26.463 1.00 95.69 126 LEU A CA 1
ATOM 951 C C . LEU A 1 126 ? 14.435 -5.513 -25.585 1.00 95.69 126 LEU A C 1
ATOM 953 O O . LEU A 1 126 ? 15.464 -5.993 -25.116 1.00 95.69 126 LEU A O 1
ATOM 957 N N . TYR A 1 127 ? 13.250 -6.071 -25.356 1.00 96.44 127 TYR A N 1
ATOM 958 C CA . TYR A 1 127 ? 13.088 -7.192 -24.440 1.00 96.44 127 TYR A CA 1
ATOM 959 C C . TYR A 1 127 ? 12.243 -8.311 -25.040 1.00 96.44 127 TYR A C 1
ATOM 961 O O . TYR A 1 127 ? 11.359 -8.090 -25.865 1.00 96.44 127 TYR A O 1
ATOM 969 N N . THR A 1 128 ? 12.508 -9.530 -24.586 1.00 96.00 128 THR A N 1
ATOM 970 C CA . THR A 1 128 ? 11.678 -10.712 -24.824 1.00 96.00 128 THR A CA 1
ATOM 971 C C . THR A 1 128 ? 10.851 -10.983 -23.571 1.00 96.00 128 THR A C 1
ATOM 973 O O . THR A 1 128 ? 11.372 -10.898 -22.460 1.00 96.00 128 THR A O 1
ATOM 976 N N . ALA A 1 129 ? 9.571 -11.317 -23.723 1.00 96.75 129 ALA A N 1
ATOM 977 C CA . ALA A 1 129 ? 8.680 -11.607 -22.603 1.00 96.75 129 ALA A CA 1
ATOM 978 C C . ALA A 1 129 ? 8.251 -13.080 -22.601 1.00 96.75 129 ALA A C 1
ATOM 980 O O . ALA A 1 129 ? 7.939 -13.641 -23.648 1.00 96.75 129 ALA A O 1
ATOM 981 N N . LEU A 1 130 ? 8.201 -13.691 -21.414 1.00 97.19 130 LEU A N 1
ATOM 982 C CA . LEU A 1 130 ? 7.676 -15.051 -21.200 1.00 97.19 130 LEU A CA 1
ATOM 983 C C . LEU A 1 130 ? 6.142 -15.096 -21.089 1.00 97.19 130 LEU A C 1
ATOM 985 O O . LEU A 1 130 ? 5.554 -16.161 -20.930 1.00 97.19 130 LEU A O 1
ATOM 989 N N . ILE A 1 131 ? 5.499 -13.932 -21.137 1.00 96.44 131 ILE A N 1
ATOM 990 C CA . ILE A 1 131 ? 4.050 -13.748 -21.070 1.00 96.44 131 ILE A CA 1
ATOM 991 C C . ILE A 1 131 ? 3.609 -12.784 -22.180 1.00 96.44 131 ILE A C 1
ATOM 993 O O . ILE A 1 131 ? 4.445 -12.042 -22.705 1.00 96.44 131 ILE A O 1
ATOM 997 N N . PRO A 1 132 ? 2.309 -12.734 -22.523 1.00 97.25 132 PRO A N 1
ATOM 998 C CA . PRO A 1 132 ? 1.799 -11.746 -23.466 1.00 97.25 132 PRO A CA 1
ATOM 999 C C . PRO A 1 132 ? 2.125 -10.303 -23.053 1.00 97.25 132 PRO A C 1
ATOM 1001 O O . PRO A 1 132 ? 2.087 -9.960 -21.868 1.00 97.25 132 PRO A O 1
ATOM 1004 N N . TRP A 1 133 ? 2.369 -9.429 -24.035 1.00 95.75 133 TRP A N 1
ATOM 1005 C CA . TRP A 1 133 ? 2.756 -8.031 -23.795 1.00 95.75 133 TRP A CA 1
ATOM 1006 C C . TRP A 1 133 ? 1.728 -7.225 -23.004 1.00 95.75 133 TRP A C 1
ATOM 1008 O O . TRP A 1 133 ? 2.117 -6.398 -22.186 1.00 95.75 133 TRP A O 1
ATOM 1018 N N . TRP A 1 134 ? 0.432 -7.513 -23.148 1.00 95.50 134 TRP A N 1
ATOM 1019 C CA . TRP A 1 134 ? -0.595 -6.886 -22.309 1.00 95.50 134 TRP A CA 1
ATOM 1020 C C . TRP A 1 134 ? -0.388 -7.196 -20.815 1.00 95.50 134 TRP A C 1
ATOM 1022 O O . TRP A 1 134 ? -0.628 -6.340 -19.966 1.00 95.50 134 TRP A O 1
ATOM 1032 N N . GLY A 1 135 ? 0.115 -8.390 -20.484 1.00 96.62 135 GLY A N 1
ATOM 1033 C CA . GLY A 1 135 ? 0.433 -8.789 -19.114 1.00 96.62 135 GLY A CA 1
ATOM 1034 C C . GLY A 1 135 ? 1.686 -8.091 -18.586 1.00 96.62 135 GLY A C 1
ATOM 1035 O O . GLY A 1 135 ? 1.711 -7.659 -17.434 1.00 96.62 135 GLY A O 1
ATOM 1036 N N . VAL A 1 136 ? 2.699 -7.902 -19.440 1.00 96.50 136 VAL A N 1
ATOM 1037 C CA . VAL A 1 136 ? 3.880 -7.080 -19.119 1.00 96.50 136 VAL A CA 1
ATOM 1038 C C . VAL A 1 136 ? 3.454 -5.642 -18.824 1.00 96.50 136 VAL A C 1
ATOM 1040 O O . VAL A 1 136 ? 3.837 -5.087 -17.795 1.00 96.50 136 VAL A O 1
ATOM 1043 N N . SER A 1 137 ? 2.620 -5.049 -19.681 1.00 95.50 137 SER A N 1
A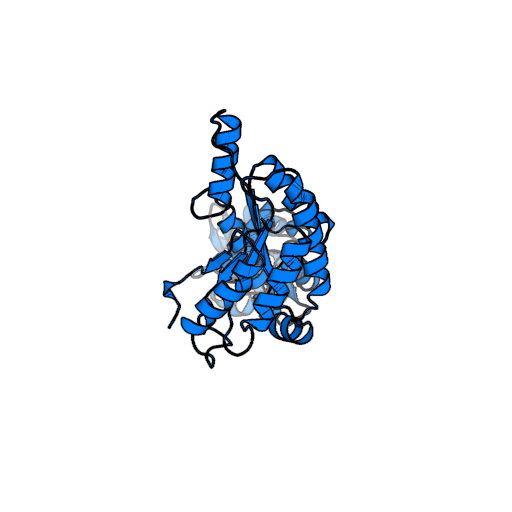TOM 1044 C CA . SER A 1 137 ? 2.074 -3.701 -19.490 1.00 95.50 137 SER A CA 1
ATOM 1045 C C . SER A 1 137 ? 1.293 -3.577 -18.184 1.00 95.50 137 SER A C 1
ATOM 1047 O O . SER A 1 137 ? 1.525 -2.640 -17.423 1.00 95.50 137 SER A O 1
ATOM 1049 N N . LEU A 1 138 ? 0.436 -4.549 -17.861 1.00 96.19 138 LEU A N 1
ATOM 1050 C CA . LEU A 1 138 ? -0.290 -4.569 -16.590 1.00 96.19 138 LEU A CA 1
ATOM 1051 C C . LEU A 1 138 ? 0.664 -4.590 -15.384 1.00 96.19 138 LEU A C 1
ATOM 1053 O O . LEU A 1 138 ? 0.501 -3.799 -14.456 1.00 96.19 138 LEU A O 1
ATOM 1057 N N . LEU A 1 139 ? 1.677 -5.461 -15.392 1.00 96.75 139 LEU A N 1
ATOM 1058 C CA . LEU A 1 139 ? 2.652 -5.556 -14.299 1.00 96.75 139 LEU A CA 1
ATOM 1059 C C . LEU A 1 139 ? 3.480 -4.273 -14.135 1.00 96.75 139 LEU A C 1
ATOM 1061 O O . LEU A 1 139 ? 3.756 -3.874 -13.002 1.00 96.75 139 LEU A O 1
ATOM 1065 N N . GLN A 1 140 ? 3.844 -3.614 -15.239 1.00 95.25 140 GLN A N 1
ATOM 1066 C CA . GLN A 1 140 ? 4.518 -2.312 -15.224 1.00 95.25 140 GLN A CA 1
ATOM 1067 C C . GLN A 1 140 ? 3.665 -1.246 -14.534 1.00 95.25 140 GLN A C 1
ATOM 1069 O O . GLN A 1 140 ? 4.148 -0.577 -13.620 1.00 95.25 140 GLN A O 1
ATOM 1074 N N . TRP A 1 141 ? 2.392 -1.135 -14.915 1.00 96.44 141 TRP A N 1
ATOM 1075 C CA . TRP A 1 141 ? 1.461 -0.188 -14.303 1.00 96.44 141 TRP A CA 1
ATOM 1076 C C . TRP A 1 141 ? 1.220 -0.483 -12.827 1.00 96.44 141 TRP A C 1
ATOM 1078 O O . TRP A 1 141 ? 1.284 0.428 -12.002 1.00 96.44 141 TRP A O 1
ATOM 1088 N N . LEU A 1 142 ? 1.017 -1.751 -12.463 1.00 96.12 142 LEU A N 1
ATOM 1089 C CA . LEU A 1 142 ? 0.878 -2.146 -11.062 1.00 96.12 142 LEU A CA 1
ATOM 1090 C C . LEU A 1 142 ? 2.124 -1.774 -10.259 1.00 96.12 142 LEU A C 1
ATOM 1092 O O . LEU A 1 142 ? 1.999 -1.228 -9.165 1.00 96.12 142 LEU A O 1
ATOM 1096 N N . PHE A 1 143 ? 3.325 -2.018 -10.786 1.00 95.69 143 PHE A N 1
ATOM 1097 C CA . PHE A 1 143 ? 4.557 -1.575 -10.142 1.00 95.69 143 PHE A CA 1
ATOM 1098 C C . PHE A 1 143 ? 4.599 -0.049 -9.965 1.00 95.69 143 PHE A C 1
ATOM 1100 O O . PHE A 1 143 ? 4.810 0.413 -8.840 1.00 95.69 143 PHE A O 1
ATOM 1107 N N . ALA A 1 144 ? 4.386 0.708 -11.044 1.00 95.44 144 ALA A N 1
ATOM 1108 C CA . ALA A 1 144 ? 4.520 2.160 -11.050 1.00 95.44 144 ALA A CA 1
ATOM 1109 C C . ALA A 1 144 ? 3.500 2.834 -10.123 1.00 95.44 144 ALA A C 1
ATOM 1111 O O . ALA A 1 144 ? 3.881 3.677 -9.315 1.00 95.44 144 ALA A O 1
ATOM 1112 N N . LEU A 1 145 ? 2.235 2.404 -10.152 1.00 93.81 145 LEU A N 1
ATOM 1113 C CA . LEU A 1 145 ? 1.181 2.936 -9.283 1.00 93.81 145 LEU A CA 1
ATOM 1114 C C . LEU A 1 145 ? 1.417 2.592 -7.811 1.00 93.81 145 LEU A C 1
ATOM 1116 O O . LEU A 1 145 ? 1.284 3.461 -6.955 1.00 93.81 145 LEU A O 1
ATOM 1120 N N . ASN A 1 146 ? 1.815 1.352 -7.498 1.00 92.81 146 ASN A N 1
ATOM 1121 C CA . ASN A 1 146 ? 2.101 0.969 -6.110 1.00 92.81 146 ASN A CA 1
ATOM 1122 C C . ASN A 1 146 ? 3.276 1.769 -5.533 1.00 92.81 146 ASN A C 1
ATOM 1124 O O . ASN A 1 146 ? 3.236 2.164 -4.369 1.00 92.81 146 ASN A O 1
ATOM 1128 N N . LEU A 1 147 ? 4.324 2.001 -6.331 1.00 92.62 147 LEU A N 1
ATOM 1129 C CA . LEU A 1 147 ? 5.451 2.823 -5.900 1.00 92.62 147 LEU A CA 1
ATOM 1130 C C . LEU A 1 147 ? 5.051 4.302 -5.799 1.00 92.62 147 LEU A C 1
ATOM 1132 O O . LEU A 1 147 ? 5.353 4.941 -4.796 1.00 92.62 147 LEU A O 1
ATOM 1136 N N . GLY A 1 148 ? 4.342 4.819 -6.804 1.00 89.88 148 GLY A N 1
ATOM 1137 C CA . GLY A 1 148 ? 3.905 6.211 -6.887 1.00 89.88 148 GLY A CA 1
ATOM 1138 C C . GLY A 1 148 ? 2.987 6.615 -5.738 1.00 89.88 148 GLY A C 1
ATOM 1139 O O . GLY A 1 148 ? 3.285 7.584 -5.050 1.00 89.88 148 GLY A O 1
ATOM 1140 N N . VAL A 1 149 ? 1.930 5.845 -5.460 1.00 89.38 149 VAL A N 1
ATOM 1141 C CA . VAL A 1 149 ? 1.011 6.109 -4.334 1.00 89.38 149 VAL A CA 1
ATOM 1142 C C . VAL A 1 149 ? 1.751 6.055 -2.996 1.00 89.38 149 VAL A C 1
ATOM 1144 O O . VAL A 1 149 ? 1.566 6.927 -2.149 1.00 89.38 149 VAL A O 1
ATOM 1147 N N . GLY A 1 150 ? 2.633 5.065 -2.815 1.00 87.12 150 GLY A N 1
ATOM 1148 C CA . GLY A 1 150 ? 3.439 4.948 -1.602 1.00 87.12 150 GLY A CA 1
ATOM 1149 C C . GLY A 1 150 ? 4.359 6.152 -1.382 1.00 87.12 150 GLY A C 1
ATOM 1150 O O . GLY A 1 150 ? 4.418 6.682 -0.277 1.00 87.12 150 GLY A O 1
ATOM 1151 N N . LEU A 1 151 ? 5.047 6.613 -2.431 1.00 88.25 151 LEU A N 1
ATOM 1152 C CA . LEU A 1 151 ? 5.922 7.787 -2.359 1.00 88.25 151 LEU A CA 1
ATOM 1153 C C . LEU A 1 151 ? 5.140 9.090 -2.200 1.00 88.25 151 LEU A C 1
ATOM 1155 O O . LEU A 1 151 ? 5.580 9.964 -1.457 1.00 88.25 151 LEU A O 1
ATOM 1159 N N . PHE A 1 152 ? 3.980 9.211 -2.846 1.00 87.81 152 PHE A N 1
ATOM 1160 C CA . PHE A 1 152 ? 3.121 10.381 -2.710 1.00 87.81 152 PHE A CA 1
ATOM 1161 C C . PHE A 1 152 ? 2.670 10.553 -1.258 1.00 87.81 152 PHE A C 1
ATOM 1163 O O . PHE A 1 152 ? 2.824 11.634 -0.702 1.00 87.81 152 PHE A O 1
ATOM 1170 N N . ASN A 1 153 ? 2.244 9.476 -0.588 1.00 86.94 153 ASN A N 1
ATOM 1171 C CA . ASN A 1 153 ? 1.894 9.524 0.837 1.00 86.94 153 ASN A CA 1
ATOM 1172 C C . ASN A 1 153 ? 3.073 9.900 1.753 1.00 86.94 153 ASN A C 1
ATOM 1174 O O . ASN A 1 153 ? 2.848 10.404 2.851 1.00 86.94 153 ASN A O 1
ATOM 1178 N N . LEU A 1 154 ? 4.319 9.686 1.317 1.00 86.94 154 LEU A N 1
ATOM 1179 C CA . LEU A 1 154 ? 5.530 10.067 2.052 1.00 86.94 154 LEU A CA 1
ATOM 1180 C C . LEU A 1 154 ? 5.986 11.509 1.784 1.00 86.94 154 LEU A C 1
ATOM 1182 O O . LEU A 1 154 ? 6.964 11.948 2.394 1.00 86.94 154 LEU A O 1
ATOM 1186 N N . LEU A 1 155 ? 5.310 12.260 0.907 1.00 90.44 155 LEU A N 1
ATOM 1187 C CA . LEU A 1 155 ? 5.656 13.658 0.666 1.00 90.44 155 LEU A CA 1
ATOM 1188 C C . LEU A 1 155 ? 5.503 14.487 1.953 1.00 90.44 155 LEU A C 1
ATOM 1190 O O . LEU A 1 155 ? 4.540 14.297 2.699 1.00 90.44 155 LEU A O 1
ATOM 1194 N N . PRO A 1 156 ? 6.416 15.440 2.213 1.00 88.19 156 PRO A N 1
ATOM 1195 C CA . PRO A 1 156 ? 6.427 16.257 3.425 1.00 88.19 156 PRO A CA 1
ATOM 1196 C C . PRO A 1 156 ? 5.358 17.369 3.407 1.00 88.19 156 PRO A C 1
ATOM 1198 O O . PRO A 1 156 ? 5.656 18.539 3.635 1.00 88.19 156 PRO A O 1
ATOM 1201 N N . ALA A 1 157 ? 4.105 17.023 3.120 1.00 89.31 157 ALA A N 1
ATOM 1202 C CA . ALA A 1 157 ? 2.986 17.953 3.019 1.00 89.31 157 ALA A CA 1
ATOM 1203 C C . ALA A 1 157 ? 1.747 17.383 3.718 1.00 89.31 157 ALA A C 1
ATOM 1205 O O . ALA A 1 157 ? 1.404 16.223 3.529 1.00 89.31 157 ALA A O 1
ATOM 1206 N N . LYS A 1 158 ? 1.039 18.192 4.511 1.00 85.12 158 LYS A N 1
ATOM 1207 C CA . LYS A 1 158 ? -0.271 17.806 5.063 1.00 85.12 158 LYS A CA 1
ATOM 1208 C C . LYS A 1 158 ? -1.348 17.935 3.970 1.00 85.12 158 LYS A C 1
ATOM 1210 O O . LYS A 1 158 ? -1.262 18.875 3.181 1.00 85.12 158 LYS A O 1
ATOM 1215 N N . PRO A 1 159 ? -2.357 17.047 3.911 1.00 85.50 159 PRO A N 1
ATOM 1216 C CA . PRO A 1 159 ? -2.732 16.045 4.916 1.00 85.50 159 PRO A CA 1
ATOM 1217 C C . PRO A 1 159 ? -2.049 14.670 4.753 1.00 85.50 159 PRO A C 1
ATOM 1219 O O . PRO A 1 159 ? -2.535 13.695 5.314 1.00 85.50 159 PRO A O 1
ATOM 1222 N N . LEU A 1 160 ? -0.960 14.559 3.985 1.00 87.50 160 LEU A N 1
ATOM 1223 C CA . LEU A 1 160 ? -0.268 13.288 3.747 1.00 87.50 160 LEU A CA 1
ATOM 1224 C C . LEU A 1 160 ? 0.557 12.872 4.977 1.00 87.50 160 LEU A C 1
ATOM 1226 O O . LEU A 1 160 ? 1.058 13.721 5.724 1.00 87.50 160 LEU A O 1
ATOM 1230 N N . ASP A 1 161 ? 0.736 11.562 5.159 1.00 83.88 161 ASP A N 1
ATOM 1231 C CA . ASP A 1 161 ? 1.460 10.982 6.300 1.00 83.88 161 ASP A CA 1
ATOM 1232 C C . ASP A 1 161 ? 2.889 11.534 6.421 1.00 83.88 161 ASP A C 1
ATOM 1234 O O . ASP A 1 161 ? 3.354 11.837 7.523 1.00 83.88 161 ASP A O 1
ATOM 1238 N N . GLY A 1 162 ? 3.572 11.747 5.292 1.00 86.00 162 GLY A N 1
ATOM 1239 C CA . GLY A 1 162 ? 4.913 12.329 5.250 1.00 86.00 162 GLY A CA 1
ATOM 1240 C C . GLY A 1 162 ? 4.996 13.738 5.844 1.00 86.00 162 GLY A C 1
ATOM 1241 O O . GLY A 1 162 ? 6.000 14.081 6.471 1.00 86.00 162 GLY A O 1
ATOM 1242 N N . GLY A 1 163 ? 3.933 14.542 5.732 1.00 84.69 163 GLY A N 1
ATOM 1243 C CA . GLY A 1 163 ? 3.845 15.863 6.355 1.00 84.69 163 GLY A CA 1
ATOM 1244 C C . GLY A 1 163 ? 3.817 15.786 7.880 1.00 84.69 163 GLY A C 1
ATOM 1245 O O . GLY A 1 163 ? 4.549 16.517 8.548 1.00 84.69 163 GLY A O 1
ATOM 1246 N N . TYR A 1 164 ? 3.035 14.858 8.433 1.00 80.88 164 TYR A N 1
ATOM 1247 C CA . TYR A 1 164 ? 3.006 14.599 9.876 1.00 80.88 164 TYR A CA 1
ATOM 1248 C C . TYR A 1 164 ? 4.321 13.990 10.378 1.00 80.88 164 TYR A C 1
ATOM 1250 O O . TYR A 1 164 ? 4.792 14.342 11.458 1.00 80.88 164 TYR A O 1
ATOM 1258 N N . MET A 1 165 ? 4.958 13.117 9.589 1.00 84.50 165 MET A N 1
ATOM 1259 C CA . MET A 1 165 ? 6.280 12.567 9.911 1.00 84.50 165 MET A CA 1
ATOM 1260 C C . MET A 1 165 ? 7.372 13.645 9.934 1.00 84.50 165 MET A C 1
ATOM 1262 O O . MET A 1 165 ? 8.223 13.633 10.827 1.00 84.50 165 MET A O 1
ATOM 1266 N N . LEU A 1 166 ? 7.365 14.577 8.974 1.00 83.62 166 LEU A N 1
ATOM 1267 C CA . LEU A 1 166 ? 8.317 15.687 8.954 1.00 83.62 166 LEU A CA 1
ATOM 1268 C C . LEU A 1 166 ? 8.073 16.638 10.127 1.00 83.62 166 LEU A C 1
ATOM 1270 O O . LEU A 1 166 ? 9.028 17.018 10.803 1.00 83.62 166 LEU A O 1
ATOM 1274 N N . GLU A 1 167 ? 6.816 16.994 10.391 1.00 79.25 167 GLU A N 1
ATOM 1275 C CA . GLU A 1 167 ? 6.448 17.812 11.548 1.00 79.25 167 GLU A CA 1
ATOM 1276 C C . GLU A 1 167 ? 6.955 17.173 12.843 1.00 79.25 167 GLU A C 1
ATOM 1278 O O . GLU A 1 167 ? 7.702 17.810 13.579 1.00 79.25 167 GLU A O 1
ATOM 1283 N N . ALA A 1 168 ? 6.683 15.884 13.053 1.00 73.88 168 ALA A N 1
ATOM 1284 C CA . ALA A 1 168 ? 7.204 15.112 14.178 1.00 73.88 168 ALA A CA 1
ATOM 1285 C C . ALA A 1 168 ? 8.739 15.167 14.295 1.00 73.88 168 ALA A C 1
ATOM 1287 O O . ALA A 1 168 ? 9.289 15.300 15.393 1.00 73.88 168 ALA A O 1
ATOM 1288 N N . ALA A 1 169 ? 9.455 15.056 13.172 1.00 80.19 169 ALA A N 1
ATOM 1289 C CA . ALA A 1 169 ? 10.914 15.122 13.151 1.00 80.19 169 ALA A CA 1
ATOM 1290 C C . ALA A 1 169 ? 11.437 16.525 13.517 1.00 80.19 169 ALA A C 1
ATOM 1292 O O . ALA A 1 169 ? 12.411 16.644 14.268 1.00 80.19 169 ALA A O 1
ATOM 1293 N N . ILE A 1 170 ? 10.781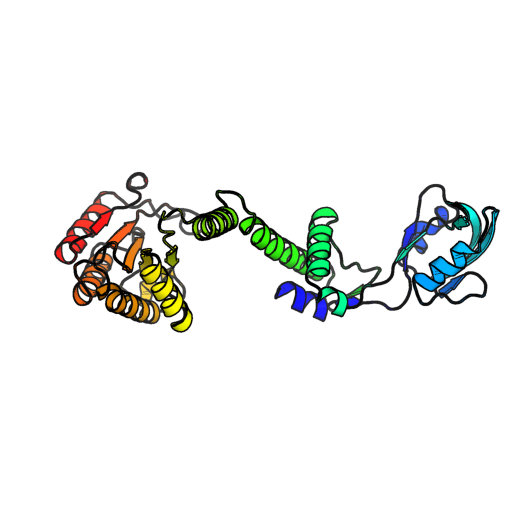 17.581 13.026 1.00 78.62 170 ILE A N 1
ATOM 1294 C CA . ILE A 1 170 ? 11.103 18.981 13.335 1.00 78.62 170 ILE A CA 1
ATOM 1295 C C . ILE A 1 170 ? 10.777 19.298 14.798 1.00 78.62 170 ILE A C 1
ATOM 1297 O O . ILE A 1 170 ? 11.600 19.897 15.490 1.00 78.62 170 ILE A O 1
ATOM 1301 N N . GLU A 1 171 ? 9.628 18.860 15.309 1.00 71.88 171 GLU A N 1
ATOM 1302 C CA . GLU A 1 171 ? 9.232 19.024 16.712 1.00 71.88 171 GLU A CA 1
ATOM 1303 C C . GLU A 1 171 ? 10.249 18.363 17.647 1.00 71.88 171 GLU A C 1
ATOM 1305 O O . GLU A 1 171 ? 10.792 19.023 18.538 1.00 71.88 171 GLU A O 1
ATOM 1310 N N . LYS A 1 172 ? 10.626 17.108 17.362 1.00 70.81 172 LYS A N 1
ATOM 1311 C CA . LYS A 1 172 ? 11.665 16.389 18.113 1.00 70.81 172 LYS A CA 1
ATOM 1312 C C . LYS A 1 172 ? 13.001 17.138 18.129 1.00 70.81 172 LYS A C 1
ATOM 1314 O O . LYS A 1 172 ? 13.668 17.154 19.162 1.00 70.81 172 LYS A O 1
ATOM 1319 N N . LYS A 1 173 ? 13.406 17.744 17.007 1.00 74.88 173 LYS A N 1
ATOM 1320 C CA . LYS A 1 173 ? 14.683 18.475 16.885 1.00 74.88 173 LYS A CA 1
ATOM 1321 C C . LYS A 1 173 ? 14.632 19.883 17.495 1.00 74.88 173 LYS A C 1
ATOM 1323 O O . LYS A 1 173 ? 15.647 20.359 17.988 1.00 74.88 173 LYS A O 1
ATOM 1328 N N . SER A 1 174 ? 13.473 20.541 17.470 1.00 68.31 174 SER A N 1
ATOM 1329 C CA . SER A 1 174 ? 13.271 21.913 17.968 1.00 68.31 174 SER A CA 1
ATOM 1330 C C . SER A 1 174 ? 13.044 22.005 19.481 1.00 68.31 174 SER A C 1
ATOM 1332 O O . SER A 1 174 ? 13.014 23.105 20.027 1.00 68.31 174 SER A O 1
ATOM 1334 N N . GLY A 1 175 ? 12.860 20.875 20.173 1.00 62.66 175 GLY A N 1
ATOM 1335 C CA . GLY A 1 175 ? 12.628 20.841 21.621 1.00 62.66 175 GLY A CA 1
ATOM 1336 C C . GLY A 1 175 ? 11.242 21.339 22.053 1.00 62.66 175 GLY A C 1
ATOM 1337 O O . GLY A 1 175 ? 10.956 21.371 23.253 1.00 62.66 175 GLY A O 1
ATOM 1338 N N . ARG A 1 176 ? 10.358 21.698 21.108 1.00 56.41 176 ARG A N 1
ATOM 1339 C CA . ARG A 1 176 ? 8.947 21.995 21.391 1.00 56.41 176 ARG A CA 1
ATOM 1340 C C . ARG A 1 176 ? 8.242 20.701 21.800 1.00 56.41 176 ARG A C 1
ATOM 1342 O O . ARG A 1 176 ? 8.137 19.761 21.024 1.00 56.41 176 ARG A O 1
ATOM 1349 N N . LYS A 1 177 ? 7.765 20.655 23.047 1.00 56.97 177 LYS A N 1
ATOM 1350 C CA . LYS A 1 177 ? 7.023 19.528 23.633 1.00 56.97 177 LYS A CA 1
ATOM 1351 C C . LYS A 1 177 ? 5.529 19.588 23.290 1.00 56.97 177 LYS A C 1
ATOM 1353 O O . LYS A 1 177 ? 4.694 19.636 24.190 1.00 56.97 177 LYS A O 1
ATOM 1358 N N . THR A 1 178 ? 5.164 19.576 22.018 1.00 57.16 178 THR A N 1
ATOM 1359 C CA . THR A 1 178 ? 3.870 18.994 21.642 1.00 57.16 178 THR A CA 1
ATOM 1360 C C . THR A 1 178 ? 4.093 17.482 21.617 1.00 57.16 178 THR A C 1
ATOM 1362 O O . THR A 1 178 ? 4.923 17.004 20.849 1.00 57.16 178 THR A O 1
ATOM 1365 N N . PRO A 1 179 ? 3.487 16.692 22.525 1.00 68.62 179 PRO A N 1
ATOM 1366 C CA . PRO A 1 179 ? 3.693 15.253 22.508 1.00 68.62 179 PRO A CA 1
ATOM 1367 C C . PRO A 1 179 ? 3.047 14.695 21.239 1.00 68.62 179 PRO A C 1
ATOM 1369 O O . PRO A 1 179 ? 1.822 14.577 21.175 1.00 68.62 179 PRO A O 1
ATOM 1372 N N . LEU A 1 180 ? 3.862 14.366 20.231 1.00 74.38 180 LEU A N 1
ATOM 1373 C CA . LEU A 1 180 ? 3.429 13.559 19.094 1.00 74.38 180 LEU A CA 1
ATOM 1374 C C . LEU A 1 180 ? 2.821 12.278 19.651 1.00 74.38 180 LEU A C 1
ATOM 1376 O O . LEU A 1 180 ? 3.535 11.491 20.267 1.00 74.38 180 LEU A O 1
ATOM 1380 N N . ARG A 1 181 ? 1.524 12.074 19.424 1.00 84.44 181 ARG A N 1
ATOM 1381 C CA . ARG A 1 181 ? 0.790 10.868 19.813 1.00 84.44 181 ARG A CA 1
ATOM 1382 C C . ARG A 1 181 ? 0.596 9.998 18.589 1.00 84.44 181 ARG A C 1
ATOM 1384 O O . ARG A 1 181 ? -0.043 10.423 17.632 1.00 84.44 181 ARG A O 1
ATOM 1391 N N . VAL A 1 182 ? 1.097 8.768 18.635 1.00 86.50 182 VAL A N 1
ATOM 1392 C CA . VAL A 1 182 ? 0.877 7.813 17.548 1.00 86.50 182 VAL A CA 1
ATOM 1393 C C . VAL A 1 182 ? -0.359 6.983 17.861 1.00 86.50 182 VAL A C 1
ATOM 1395 O O . VAL A 1 182 ? -0.351 6.146 18.771 1.00 86.50 182 VAL A O 1
ATOM 1398 N N . CYS A 1 183 ? -1.429 7.240 17.111 1.00 93.19 183 CYS A N 1
ATOM 1399 C CA . CYS A 1 183 ? -2.672 6.487 17.179 1.00 93.19 183 CYS A CA 1
ATOM 1400 C C . CYS A 1 183 ? -2.776 5.515 16.003 1.00 93.19 183 CYS A C 1
ATOM 1402 O O . CYS A 1 183 ? -2.423 5.856 14.879 1.00 93.19 183 CYS A O 1
ATOM 1404 N N . TRP A 1 184 ? -3.290 4.320 16.268 1.00 95.88 184 TRP A N 1
ATOM 1405 C CA . TRP A 1 184 ? -3.521 3.290 15.265 1.00 95.88 184 TRP A CA 1
ATOM 1406 C C . TRP A 1 184 ? -5.006 2.995 15.153 1.00 95.88 184 TRP A C 1
ATOM 1408 O O . TRP A 1 184 ? -5.689 2.885 16.168 1.00 95.88 184 TRP A O 1
ATOM 1418 N N . GLU A 1 185 ? -5.475 2.775 13.933 1.00 95.81 185 GLU A N 1
ATOM 1419 C CA . GLU A 1 185 ? -6.780 2.185 13.661 1.00 95.81 185 GLU A CA 1
ATOM 1420 C C . GLU A 1 185 ? -6.568 0.888 12.883 1.00 95.81 185 GLU A C 1
ATOM 1422 O O . GLU A 1 185 ? -5.812 0.838 11.911 1.00 95.81 185 GLU A O 1
ATOM 1427 N N . THR A 1 186 ? -7.158 -0.202 13.364 1.00 95.19 186 THR A N 1
ATOM 1428 C CA . THR A 1 186 ? -6.934 -1.532 12.802 1.00 95.19 186 THR A CA 1
ATOM 1429 C C . THR A 1 186 ? -8.181 -2.400 12.912 1.00 95.19 186 THR A C 1
ATOM 1431 O O . THR A 1 186 ? -8.943 -2.304 13.868 1.00 95.19 186 THR A O 1
ATOM 1434 N N . ASN A 1 187 ? -8.347 -3.328 11.969 1.00 94.94 187 ASN A N 1
ATOM 1435 C CA . ASN A 1 187 ? -9.327 -4.414 12.075 1.00 94.94 187 ASN A CA 1
ATOM 1436 C C . ASN A 1 187 ? -8.970 -5.450 13.165 1.00 94.94 187 ASN A C 1
ATOM 1438 O O . ASN A 1 187 ? -9.707 -6.405 13.381 1.00 94.94 187 ASN A O 1
ATOM 1442 N N . GLY A 1 188 ? -7.809 -5.308 13.815 1.00 93.81 188 GLY A N 1
ATOM 1443 C CA . GLY A 1 188 ? -7.369 -6.160 14.916 1.00 93.81 188 GLY A CA 1
ATOM 1444 C C . GLY A 1 188 ? -6.771 -7.508 14.504 1.00 93.81 188 GLY A C 1
ATOM 1445 O O . GLY A 1 188 ? -6.201 -8.195 15.354 1.00 93.81 188 GLY A O 1
ATOM 1446 N N . PHE A 1 189 ? -6.773 -7.875 13.216 1.00 94.62 189 PHE A N 1
ATOM 1447 C CA . PHE A 1 189 ? -6.159 -9.112 12.703 1.00 94.62 189 PHE A CA 1
ATOM 1448 C C . PHE A 1 189 ? -4.633 -8.985 12.491 1.00 94.62 189 PHE A C 1
ATOM 1450 O O . PHE A 1 189 ? -4.043 -9.524 11.554 1.00 94.62 189 PHE A O 1
ATOM 1457 N N . VAL A 1 190 ? -3.953 -8.271 13.386 1.00 93.38 190 VAL A N 1
ATOM 1458 C CA . VAL A 1 190 ? -2.512 -7.992 13.308 1.00 93.38 190 VAL A CA 1
ATOM 1459 C C . VAL A 1 190 ? -1.708 -9.167 13.879 1.00 93.38 190 VAL A C 1
ATOM 1461 O O . VAL A 1 190 ? -2.151 -9.872 14.788 1.00 93.38 190 VAL A O 1
ATOM 1464 N N . SER A 1 191 ? -0.505 -9.422 13.352 1.00 94.50 191 SER A N 1
ATOM 1465 C CA . SER A 1 191 ? 0.408 -10.386 13.986 1.00 94.50 191 SER A CA 1
ATOM 1466 C C . SER A 1 191 ? 0.854 -9.887 15.367 1.00 94.50 191 SER A C 1
ATOM 1468 O O . SER A 1 191 ? 1.085 -8.689 15.550 1.00 94.50 191 SER A O 1
ATOM 1470 N N . ARG A 1 192 ? 1.064 -10.807 16.312 1.00 94.19 192 ARG A N 1
ATOM 1471 C CA . ARG A 1 192 ? 1.413 -10.475 17.700 1.00 94.19 192 ARG A CA 1
ATOM 1472 C C . ARG A 1 192 ? 2.620 -9.538 17.817 1.00 94.19 192 ARG A C 1
ATOM 1474 O O . ARG A 1 192 ? 2.546 -8.512 18.484 1.00 94.19 192 ARG A O 1
ATOM 1481 N N . LYS A 1 193 ? 3.689 -9.845 17.076 1.00 93.44 193 LYS A N 1
ATOM 1482 C CA . LYS A 1 193 ? 4.939 -9.070 17.041 1.00 93.44 193 LYS A CA 1
ATOM 1483 C C . LYS A 1 193 ? 4.729 -7.610 16.630 1.00 93.44 193 LYS A C 1
ATOM 1485 O O . LYS A 1 193 ? 5.375 -6.720 17.177 1.00 93.44 193 LYS A O 1
ATOM 1490 N N . PHE A 1 194 ? 3.871 -7.356 15.642 1.00 92.19 194 PHE A N 1
ATOM 1491 C CA . PHE A 1 194 ? 3.591 -5.987 15.197 1.00 92.19 194 PHE A CA 1
ATOM 1492 C C . PHE A 1 194 ? 2.649 -5.271 16.159 1.00 92.19 194 PHE A C 1
ATOM 1494 O O . PHE A 1 194 ? 2.898 -4.111 16.472 1.00 92.19 194 PHE A O 1
ATOM 1501 N N . LEU A 1 195 ? 1.649 -5.969 16.702 1.00 94.69 195 LEU A N 1
ATOM 1502 C CA . LEU A 1 195 ? 0.730 -5.386 17.675 1.00 94.69 195 LEU A CA 1
ATOM 1503 C C . LEU A 1 195 ? 1.450 -4.912 18.943 1.00 94.69 195 LEU A C 1
ATOM 1505 O O . LEU A 1 195 ? 1.188 -3.816 19.425 1.00 94.69 195 LEU A O 1
ATOM 1509 N N . GLU A 1 196 ? 2.402 -5.693 19.453 1.00 94.69 196 GLU A N 1
ATOM 1510 C CA . GLU A 1 196 ? 3.214 -5.304 20.612 1.00 94.69 196 GLU A CA 1
ATOM 1511 C C . GLU A 1 196 ? 4.063 -4.057 20.332 1.00 94.69 196 GLU A C 1
ATOM 1513 O O . GLU A 1 196 ? 4.202 -3.195 21.199 1.00 94.69 196 GLU A O 1
ATOM 1518 N N . ARG A 1 197 ? 4.584 -3.912 19.105 1.00 91.50 197 ARG A N 1
ATOM 1519 C CA . ARG A 1 197 ? 5.310 -2.704 18.680 1.00 91.50 197 ARG A CA 1
ATOM 1520 C C . ARG A 1 197 ? 4.387 -1.494 18.564 1.00 91.50 197 ARG A C 1
ATOM 1522 O O . ARG A 1 197 ? 4.754 -0.426 19.045 1.00 91.50 197 ARG A O 1
ATOM 1529 N N . MET A 1 198 ? 3.203 -1.665 17.972 1.00 94.50 198 MET A N 1
ATOM 1530 C CA . MET A 1 198 ? 2.178 -0.616 17.884 1.00 94.50 198 MET A CA 1
ATOM 1531 C C . MET A 1 198 ? 1.783 -0.137 19.283 1.00 94.50 198 MET A C 1
ATOM 1533 O O . MET A 1 198 ? 1.848 1.057 19.565 1.00 94.50 198 MET A O 1
ATOM 1537 N N . ALA A 1 199 ? 1.462 -1.076 20.178 1.00 94.44 199 ALA A N 1
ATOM 1538 C CA . ALA A 1 199 ? 1.080 -0.800 21.557 1.00 94.44 199 ALA A CA 1
ATOM 1539 C C . ALA A 1 199 ? 2.194 -0.092 22.337 1.00 94.44 199 ALA A C 1
ATOM 1541 O O . ALA A 1 199 ? 1.928 0.898 23.015 1.00 94.44 199 ALA A O 1
ATOM 1542 N N . LYS A 1 200 ? 3.445 -0.562 22.217 1.00 92.06 200 LYS A N 1
ATOM 1543 C CA . LYS A 1 200 ? 4.609 0.077 22.845 1.00 92.06 200 LYS A CA 1
ATOM 1544 C C . LYS A 1 200 ? 4.757 1.527 22.385 1.00 92.06 200 LYS A C 1
ATOM 1546 O O . LYS A 1 200 ? 4.857 2.412 23.227 1.00 92.06 200 LYS A O 1
ATOM 1551 N N . LEU A 1 201 ? 4.702 1.770 21.075 1.00 89.06 201 LEU A N 1
ATOM 1552 C CA . LEU A 1 201 ? 4.831 3.117 20.527 1.00 89.06 201 LEU A CA 1
ATOM 1553 C C . LEU A 1 201 ? 3.692 4.032 20.995 1.00 89.06 201 LEU A C 1
ATOM 1555 O O . LEU A 1 201 ? 3.945 5.162 21.404 1.00 89.06 201 LEU A O 1
ATOM 1559 N N . SER A 1 202 ? 2.444 3.556 20.993 1.00 92.62 202 SER A N 1
ATOM 1560 C CA . SER A 1 202 ? 1.302 4.333 21.495 1.00 92.62 202 SER A CA 1
ATOM 1561 C C . SER A 1 202 ? 1.392 4.608 22.996 1.00 92.62 202 SER A C 1
ATOM 1563 O O . SER A 1 202 ? 1.044 5.702 23.426 1.00 92.62 202 SER A O 1
ATOM 1565 N N . LEU A 1 203 ? 1.898 3.670 23.801 1.00 90.69 203 LEU A N 1
ATOM 1566 C CA . LEU A 1 203 ? 2.146 3.901 25.227 1.00 90.69 203 LEU A CA 1
ATOM 1567 C C . LEU A 1 203 ? 3.222 4.971 25.454 1.00 90.69 203 LEU A C 1
ATOM 1569 O O . LEU A 1 203 ? 3.001 5.880 26.248 1.00 90.69 203 LEU A O 1
ATOM 1573 N N . GLU A 1 204 ? 4.350 4.887 24.746 1.00 88.00 204 GLU A N 1
ATOM 1574 C CA . GLU A 1 204 ? 5.472 5.834 24.867 1.00 88.00 204 GLU A CA 1
ATOM 1575 C C . GLU A 1 204 ? 5.094 7.249 24.414 1.00 88.00 204 GLU A C 1
ATOM 1577 O O . GLU A 1 204 ? 5.527 8.236 25.004 1.00 88.00 204 GLU A O 1
ATOM 1582 N N . THR A 1 205 ? 4.261 7.347 23.379 1.00 86.69 205 THR A N 1
ATOM 1583 C CA . THR A 1 205 ? 3.841 8.623 22.782 1.00 86.69 205 THR A CA 1
ATOM 1584 C C . THR A 1 205 ? 2.571 9.200 23.405 1.00 86.69 205 THR A C 1
ATOM 1586 O O . THR A 1 205 ? 2.224 10.351 23.160 1.00 86.69 205 THR A O 1
ATOM 1589 N N . GLY A 1 206 ? 1.850 8.415 24.208 1.00 89.19 206 GLY A N 1
ATOM 1590 C CA . GLY A 1 206 ? 0.541 8.781 24.741 1.00 89.19 206 GLY A CA 1
ATOM 1591 C C . GLY A 1 206 ? -0.620 8.653 23.737 1.00 89.19 206 GLY A C 1
ATOM 1592 O O . GLY A 1 206 ? -1.694 9.203 23.991 1.00 89.19 206 GLY A O 1
ATOM 1593 N N . GLY A 1 207 ? -0.430 7.955 22.613 1.00 92.19 207 GLY A N 1
ATOM 1594 C CA . GLY A 1 207 ? -1.461 7.654 21.610 1.00 92.19 207 GLY A CA 1
ATOM 1595 C C . GLY A 1 207 ? -2.373 6.474 21.974 1.00 92.19 207 GLY A C 1
ATOM 1596 O O . GLY A 1 207 ? -2.402 6.038 23.120 1.00 92.19 207 GLY A O 1
ATOM 1597 N N . THR A 1 208 ? -3.150 5.958 21.020 1.00 95.75 208 THR A N 1
ATOM 1598 C CA . THR A 1 208 ? -4.163 4.903 21.253 1.00 95.75 208 THR A CA 1
ATOM 1599 C C . THR A 1 208 ? -4.156 3.850 20.143 1.00 95.75 208 THR A C 1
ATOM 1601 O O . THR A 1 208 ? -3.648 4.094 19.054 1.00 95.75 208 THR A O 1
ATOM 1604 N N . VAL A 1 209 ? -4.717 2.675 20.399 1.00 97.69 209 VAL A N 1
ATOM 1605 C CA . VAL A 1 209 ? -4.951 1.617 19.415 1.00 97.69 209 VAL A CA 1
ATOM 1606 C C . VAL A 1 209 ? -6.451 1.357 19.380 1.00 97.69 209 VAL A C 1
ATOM 1608 O O . VAL A 1 209 ? -7.014 0.777 20.310 1.00 97.69 209 VAL A O 1
ATOM 1611 N N . LYS A 1 210 ? -7.095 1.807 18.306 1.00 98.06 210 LYS A N 1
ATOM 1612 C CA . LYS A 1 210 ? -8.503 1.556 18.027 1.00 98.06 210 LYS A CA 1
ATOM 1613 C C . LYS A 1 210 ? -8.649 0.254 17.244 1.00 98.06 210 LYS A C 1
ATOM 1615 O O . LYS A 1 210 ? -8.073 0.115 16.163 1.00 98.06 210 LYS A O 1
ATOM 1620 N N . VAL A 1 211 ? -9.410 -0.688 17.793 1.00 98.19 211 VAL A N 1
ATOM 1621 C CA . VAL A 1 211 ? -9.689 -1.990 17.180 1.00 98.19 211 VAL A CA 1
ATOM 1622 C C . VAL A 1 211 ? -11.150 -2.072 16.761 1.00 98.19 211 VAL A C 1
ATOM 1624 O O . VAL A 1 211 ? -12.049 -1.866 17.574 1.00 98.19 211 VAL A O 1
ATOM 1627 N N . ASP A 1 212 ? -11.379 -2.404 15.496 1.00 97.25 212 ASP A N 1
ATOM 1628 C CA . ASP A 1 212 ? -12.712 -2.605 14.937 1.00 97.25 212 ASP A CA 1
ATOM 1629 C C . ASP A 1 212 ? -13.161 -4.070 15.091 1.00 97.25 212 ASP A C 1
ATOM 1631 O O . ASP A 1 212 ? -12.695 -4.962 14.374 1.00 97.25 212 ASP A O 1
ATOM 1635 N N . LEU A 1 213 ? -14.046 -4.324 16.058 1.00 97.19 213 LEU A N 1
ATOM 1636 C CA . LEU A 1 213 ? -14.693 -5.614 16.272 1.00 97.19 213 LEU A CA 1
ATOM 1637 C C . LEU A 1 213 ? -15.980 -5.676 15.455 1.00 97.19 213 LEU A C 1
ATOM 1639 O O . LEU A 1 213 ? -16.937 -4.954 15.712 1.00 97.19 213 LEU A O 1
ATOM 1643 N N . LYS A 1 214 ? -16.004 -6.570 14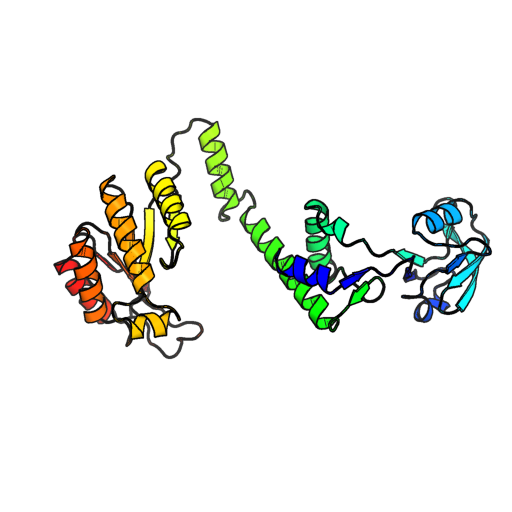.468 1.00 96.69 214 LYS A N 1
ATOM 1644 C CA . LYS A 1 214 ? -17.083 -6.631 13.478 1.00 96.69 214 LYS A CA 1
ATOM 1645 C C . LYS A 1 214 ? -18.353 -7.320 13.967 1.00 96.69 214 LYS A C 1
ATOM 1647 O O . LYS A 1 214 ? -19.426 -6.958 13.509 1.00 96.69 214 LYS A O 1
ATOM 1652 N N . ALA A 1 215 ? -18.214 -8.307 14.847 1.00 97.50 215 ALA A N 1
ATOM 1653 C CA . ALA A 1 215 ? -19.306 -9.129 15.354 1.00 97.50 215 ALA A CA 1
ATOM 1654 C C . ALA A 1 215 ? -18.867 -9.870 16.633 1.00 97.50 215 ALA A C 1
ATOM 1656 O O . ALA A 1 215 ? -17.671 -10.030 16.897 1.00 97.50 215 ALA A O 1
ATOM 1657 N N . TRP A 1 216 ? -19.827 -10.346 17.412 1.00 97.50 216 TRP A N 1
ATOM 1658 C CA . TRP A 1 216 ? -19.652 -11.354 18.449 1.00 97.50 216 TRP A CA 1
ATOM 1659 C C . TRP A 1 216 ? -19.699 -12.764 17.856 1.00 97.50 216 TRP A C 1
ATOM 1661 O O . TRP A 1 216 ? -18.776 -13.557 18.070 1.00 97.50 216 TRP A O 1
ATOM 1671 N N . THR A 1 217 ? -20.752 -13.076 17.095 1.00 97.44 217 THR A N 1
ATOM 1672 C CA . THR A 1 217 ? -20.984 -14.433 16.592 1.00 97.44 217 THR A CA 1
ATOM 1673 C C . THR A 1 217 ? -19.887 -14.854 15.610 1.00 97.44 217 THR A C 1
ATOM 1675 O O . THR A 1 217 ? -19.674 -14.169 14.607 1.00 97.44 217 THR A O 1
ATOM 1678 N N . PRO A 1 218 ? -19.213 -16.007 15.810 1.00 96.12 218 PRO A N 1
ATOM 1679 C CA . PRO A 1 218 ? -18.111 -16.432 14.945 1.00 96.12 218 PRO A CA 1
ATOM 1680 C C . PRO A 1 218 ? -18.473 -16.576 13.461 1.00 96.12 218 PRO A C 1
ATOM 1682 O O . PRO A 1 218 ? -17.696 -16.152 12.606 1.00 96.12 218 PRO A O 1
ATOM 1685 N N . SER A 1 219 ? -19.642 -17.144 13.146 1.00 96.88 219 SER A N 1
ATOM 1686 C CA . SER A 1 219 ? -20.103 -17.314 11.760 1.00 96.88 219 SER A CA 1
ATOM 1687 C C . SER A 1 219 ? -20.405 -15.975 11.091 1.00 96.88 219 SER A C 1
ATOM 1689 O O . SER A 1 219 ? -20.017 -15.766 9.944 1.00 96.88 219 SER A O 1
ATOM 1691 N N . LEU A 1 220 ? -21.020 -15.042 11.819 1.00 97.12 220 LEU A N 1
ATOM 1692 C CA . LEU A 1 220 ? -21.264 -13.685 11.344 1.00 97.12 220 LEU A CA 1
ATOM 1693 C C . LEU A 1 220 ? -19.952 -12.920 11.133 1.00 97.12 220 LEU A C 1
ATOM 1695 O O . LEU A 1 220 ? -19.761 -12.294 10.092 1.00 97.12 220 LEU A O 1
ATOM 1699 N N . TYR A 1 221 ? -19.013 -13.018 12.079 1.00 97.19 221 TYR A N 1
ATOM 1700 C CA . TYR A 1 221 ? -17.688 -12.415 11.943 1.00 97.19 221 TYR A CA 1
ATOM 1701 C C . TYR A 1 221 ? -16.994 -12.912 10.673 1.00 97.19 221 TYR A C 1
ATOM 1703 O O . TYR A 1 221 ? -16.460 -12.117 9.897 1.00 97.19 221 TYR A O 1
ATOM 1711 N N . GLN A 1 222 ? -17.035 -14.225 10.435 1.00 95.88 222 GLN A N 1
ATOM 1712 C CA . GLN A 1 222 ? -16.456 -14.834 9.245 1.00 95.88 222 GLN A CA 1
ATOM 1713 C C . GLN A 1 222 ? -17.181 -14.406 7.966 1.00 95.88 222 GLN A C 1
ATOM 1715 O O . GLN A 1 222 ? -16.510 -14.110 6.982 1.00 95.88 222 GLN A O 1
ATOM 1720 N N . ALA A 1 223 ? -18.511 -14.306 7.973 1.00 94.88 223 ALA A N 1
ATOM 1721 C CA . ALA A 1 223 ? -19.273 -13.800 6.832 1.00 94.88 223 ALA A CA 1
ATOM 1722 C C . ALA A 1 223 ? -18.904 -12.347 6.482 1.00 94.88 223 ALA A C 1
ATOM 1724 O O . ALA A 1 223 ? -18.740 -12.026 5.308 1.00 94.88 223 ALA A O 1
ATOM 1725 N N . LEU A 1 224 ? -18.712 -11.483 7.483 1.00 94.06 224 LEU A N 1
ATOM 1726 C CA . LEU A 1 224 ? -18.376 -10.071 7.266 1.00 94.06 224 LEU A CA 1
ATOM 1727 C C . LEU A 1 224 ? -16.904 -9.831 6.893 1.00 94.06 224 LEU A C 1
ATOM 1729 O O . LEU A 1 224 ? -16.587 -8.791 6.320 1.00 94.06 224 LEU A O 1
ATOM 1733 N N . THR A 1 225 ? -15.987 -10.741 7.245 1.00 94.25 225 THR A N 1
ATOM 1734 C CA . THR A 1 225 ? -14.533 -10.475 7.161 1.00 94.25 225 THR A CA 1
ATOM 1735 C C . THR A 1 225 ? -13.711 -11.522 6.417 1.00 94.25 225 THR A C 1
ATOM 1737 O O . THR A 1 225 ? -12.547 -11.271 6.108 1.00 94.25 225 THR A O 1
ATOM 1740 N N . GLY A 1 226 ? -14.267 -12.704 6.162 1.00 93.94 226 GLY A N 1
ATOM 1741 C CA . GLY A 1 226 ? -13.549 -13.852 5.606 1.00 93.94 226 GLY A CA 1
ATOM 1742 C C . GLY A 1 226 ? -12.599 -14.556 6.585 1.00 93.94 226 GLY A C 1
ATOM 1743 O O . GLY A 1 226 ? -11.950 -15.526 6.195 1.00 93.94 226 GLY A O 1
ATOM 1744 N N . VAL A 1 227 ? -12.499 -14.117 7.848 1.00 91.56 227 VAL A N 1
ATOM 1745 C CA . VAL A 1 227 ? -11.601 -14.704 8.861 1.00 91.56 227 VAL A CA 1
ATOM 1746 C C . VAL A 1 227 ? -12.327 -14.996 10.175 1.00 91.56 227 VAL A C 1
ATOM 1748 O O . VAL A 1 227 ? -13.375 -14.432 10.468 1.00 91.56 227 VAL A O 1
ATOM 1751 N N . GLN A 1 228 ? -11.758 -15.876 11.003 1.00 88.31 228 GLN A N 1
ATOM 1752 C CA . GLN A 1 228 ? -12.288 -16.134 12.345 1.00 88.31 228 GLN A CA 1
ATOM 1753 C C . GLN A 1 228 ? -11.891 -15.019 13.327 1.00 88.31 228 GLN A C 1
ATOM 1755 O O . GLN A 1 228 ? -10.721 -14.634 13.410 1.00 88.31 228 GLN A O 1
ATOM 1760 N N . GLY A 1 229 ? -12.849 -14.554 14.134 1.00 89.06 229 GLY A N 1
ATOM 1761 C CA . GLY A 1 229 ? -12.646 -13.474 15.110 1.00 89.06 229 GLY A CA 1
ATOM 1762 C C . GLY A 1 229 ? -11.781 -13.835 16.329 1.00 89.06 229 GLY A C 1
ATOM 1763 O O . GLY A 1 229 ? -11.341 -12.944 17.051 1.00 89.06 229 GLY A O 1
ATOM 1764 N N . SER A 1 230 ? -11.475 -15.117 16.561 1.00 91.88 230 SER A N 1
ATOM 1765 C CA . SER A 1 230 ? -10.725 -15.594 17.740 1.00 91.88 230 SER A CA 1
ATOM 1766 C C . SER A 1 230 ? -9.343 -14.943 17.889 1.00 91.88 230 SER A C 1
ATOM 1768 O O . SER A 1 230 ? -8.960 -14.518 18.979 1.00 91.88 230 SER A O 1
ATOM 1770 N N . LYS A 1 231 ? -8.608 -14.779 16.781 1.00 92.56 231 LYS A N 1
ATOM 1771 C CA . LYS A 1 231 ? -7.309 -14.084 16.780 1.00 92.56 231 LYS A CA 1
ATOM 1772 C C . LYS A 1 231 ? -7.447 -12.607 17.159 1.00 92.56 231 LYS A C 1
ATOM 1774 O O . LYS A 1 231 ? -6.563 -12.061 17.816 1.00 92.56 231 LYS A O 1
ATOM 1779 N N . VAL A 1 232 ? -8.537 -11.965 16.740 1.00 96.25 232 VAL A N 1
ATOM 1780 C CA . VAL A 1 232 ? -8.796 -10.554 17.043 1.00 96.25 232 VAL A CA 1
ATOM 1781 C C . VAL A 1 232 ? -9.072 -10.380 18.533 1.00 96.25 232 VAL A C 1
ATOM 1783 O O . VAL A 1 232 ? -8.463 -9.515 19.158 1.00 96.25 232 VAL A O 1
ATOM 1786 N N . TRP A 1 233 ? -9.870 -11.264 19.133 1.00 97.00 233 TRP A N 1
ATOM 1787 C CA . TRP A 1 233 ? -10.094 -11.275 20.581 1.00 97.00 233 TRP A CA 1
ATOM 1788 C C . TRP A 1 233 ? -8.800 -11.447 21.384 1.00 97.00 233 TRP A C 1
ATOM 1790 O O . TRP A 1 233 ? -8.530 -10.640 22.270 1.00 97.00 233 TRP A O 1
ATOM 1800 N N . GLY A 1 234 ? -7.925 -12.390 21.013 1.00 96.94 234 GLY A N 1
ATOM 1801 C CA . GLY A 1 234 ? -6.626 -12.552 21.688 1.00 96.94 234 GLY A CA 1
ATOM 1802 C C . GLY A 1 234 ? -5.700 -11.325 21.581 1.00 96.94 234 GLY A C 1
ATOM 1803 O O . GLY A 1 234 ? -4.815 -11.110 22.420 1.00 96.94 234 GLY A O 1
ATOM 1804 N N . ASN A 1 235 ? -5.896 -10.491 20.557 1.00 97.50 235 ASN A N 1
ATOM 1805 C CA . ASN A 1 235 ? -5.209 -9.212 20.395 1.00 97.50 235 ASN A CA 1
ATOM 1806 C C . ASN A 1 235 ? -5.850 -8.097 21.239 1.00 97.50 235 ASN A C 1
ATOM 1808 O O . ASN A 1 235 ? -5.120 -7.332 21.871 1.00 97.50 235 ASN A O 1
ATOM 1812 N N . VAL A 1 236 ? -7.182 -8.034 21.303 1.00 98.06 236 VAL A N 1
ATOM 1813 C CA . VAL A 1 236 ? -7.931 -7.123 22.189 1.00 98.06 236 VAL A CA 1
ATOM 1814 C C . VAL A 1 236 ? -7.557 -7.367 23.653 1.00 98.06 236 VAL A C 1
ATOM 1816 O O . VAL A 1 236 ? -7.214 -6.423 24.361 1.00 98.06 236 VAL A O 1
ATOM 1819 N N . GLU A 1 237 ? -7.504 -8.628 24.085 1.00 98.00 237 GLU A N 1
ATOM 1820 C CA . GLU A 1 237 ? -7.099 -9.022 25.442 1.00 98.00 237 GLU A CA 1
ATOM 1821 C C . GLU A 1 237 ? -5.686 -8.549 25.801 1.00 98.00 237 GLU A C 1
ATOM 1823 O O . GLU A 1 237 ? -5.440 -8.050 26.902 1.00 98.00 237 GLU A O 1
ATOM 1828 N N . LEU A 1 238 ? -4.742 -8.655 24.859 1.00 97.56 238 LEU A N 1
ATOM 1829 C CA . LEU A 1 238 ? -3.396 -8.126 25.063 1.00 97.56 238 LEU A CA 1
ATOM 1830 C C . LEU A 1 238 ? -3.404 -6.611 25.223 1.00 97.56 238 LEU A C 1
ATOM 1832 O O . LEU A 1 238 ? -2.746 -6.098 26.127 1.00 97.56 238 LEU A O 1
ATOM 1836 N N . LEU A 1 239 ? -4.095 -5.898 24.335 1.00 97.75 239 LEU A N 1
ATOM 1837 C CA . LEU A 1 239 ? -4.142 -4.440 24.381 1.00 97.75 239 LEU A CA 1
ATOM 1838 C C . LEU A 1 239 ? -4.790 -3.950 25.676 1.00 97.75 239 LEU A C 1
ATOM 1840 O O . LEU A 1 239 ? -4.249 -3.037 26.294 1.00 97.75 239 LEU A O 1
ATOM 1844 N N . ALA A 1 240 ? -5.868 -4.594 26.130 1.00 97.25 240 ALA A N 1
ATOM 1845 C CA . ALA A 1 240 ? -6.493 -4.309 27.419 1.00 97.25 240 ALA A CA 1
ATOM 1846 C C . ALA A 1 240 ? -5.499 -4.525 28.575 1.00 97.25 240 ALA A C 1
ATOM 1848 O O . ALA A 1 240 ? -5.278 -3.629 29.390 1.00 97.25 240 ALA A O 1
ATOM 1849 N N . LYS A 1 241 ? -4.796 -5.668 28.594 1.00 96.56 241 LYS A N 1
ATOM 1850 C CA . LYS A 1 241 ? -3.768 -5.968 29.605 1.00 96.56 241 LYS A CA 1
ATOM 1851 C C . LYS A 1 241 ? -2.636 -4.934 29.620 1.00 96.56 241 LYS A C 1
ATOM 1853 O O . LYS A 1 241 ? -2.195 -4.526 30.693 1.00 96.56 241 LYS A O 1
ATOM 1858 N N . LEU A 1 242 ? -2.143 -4.523 28.451 1.00 94.88 242 LEU A N 1
ATOM 1859 C CA . LEU A 1 242 ? -1.100 -3.496 28.331 1.00 94.88 242 LEU A CA 1
ATOM 1860 C C . LEU A 1 242 ? -1.621 -2.100 28.700 1.00 94.88 242 LEU A C 1
ATOM 1862 O O . LEU A 1 242 ? -0.870 -1.298 29.256 1.00 94.88 242 LEU A O 1
ATOM 1866 N N . GLY A 1 243 ? -2.896 -1.827 28.421 1.00 92.12 243 GLY A N 1
ATOM 1867 C CA . GLY A 1 243 ? -3.567 -0.557 28.678 1.00 92.12 243 GLY A CA 1
ATOM 1868 C C . GLY A 1 243 ? -3.691 -0.212 30.155 1.00 92.12 243 GLY A C 1
ATOM 1869 O O . GLY A 1 243 ? -3.588 0.961 30.493 1.00 92.12 243 GLY A O 1
ATOM 1870 N N . ARG A 1 244 ? -3.740 -1.212 31.046 1.00 89.44 244 ARG A N 1
ATOM 1871 C CA . ARG A 1 244 ? -3.729 -1.012 32.512 1.00 89.44 244 ARG A CA 1
ATOM 1872 C C . ARG A 1 244 ? -2.546 -0.178 33.023 1.00 89.44 244 ARG A C 1
ATOM 1874 O O . ARG A 1 244 ? -2.600 0.360 34.121 1.00 89.44 244 ARG A O 1
ATOM 1881 N N . ARG A 1 245 ? -1.471 -0.048 32.235 1.00 83.31 245 ARG A N 1
ATOM 1882 C CA . ARG A 1 245 ? -0.305 0.797 32.552 1.00 83.31 245 ARG A CA 1
ATOM 1883 C C . ARG A 1 245 ? -0.593 2.298 32.460 1.00 83.31 245 ARG A C 1
ATOM 1885 O O . ARG A 1 245 ? 0.236 3.087 32.905 1.00 83.31 245 ARG A O 1
ATOM 1892 N N . ARG A 1 246 ? -1.708 2.703 31.845 1.00 86.88 246 ARG A N 1
ATOM 1893 C CA . ARG A 1 246 ? -2.075 4.108 31.660 1.00 86.88 246 ARG A CA 1
ATOM 1894 C C . ARG A 1 246 ? -3.587 4.269 31.543 1.00 86.88 246 ARG A C 1
ATOM 1896 O O . ARG A 1 246 ? -4.174 3.909 30.527 1.00 86.88 246 ARG A O 1
ATOM 1903 N N . ALA A 1 247 ? -4.175 4.908 32.549 1.00 81.56 247 ALA A N 1
ATOM 1904 C CA . ALA A 1 247 ? -5.608 5.174 32.590 1.00 81.56 247 ALA A CA 1
ATOM 1905 C C . ALA A 1 247 ? -6.065 6.202 31.537 1.00 81.56 247 ALA A C 1
ATOM 1907 O O . ALA A 1 247 ? -7.125 6.032 30.945 1.00 81.56 247 ALA A O 1
ATOM 1908 N N . SER A 1 248 ? -5.281 7.262 31.275 1.00 85.44 248 SER A N 1
ATOM 1909 C CA . SER A 1 248 ? -5.705 8.338 30.367 1.00 85.44 248 SER A CA 1
ATOM 1910 C C . SER A 1 248 ? -4.577 8.926 29.494 1.00 85.44 248 SER A C 1
ATOM 1912 O O . SER A 1 248 ? -3.490 9.212 30.005 1.00 85.44 248 SER A O 1
ATOM 1914 N N . PRO A 1 249 ? -4.823 9.147 28.182 1.00 89.19 249 PRO A N 1
ATOM 1915 C CA . PRO A 1 249 ? -5.911 8.527 27.420 1.00 89.19 249 PRO A CA 1
ATOM 1916 C C . PRO A 1 249 ? -5.736 6.992 27.377 1.00 89.19 249 PRO A C 1
ATOM 1918 O O . PRO A 1 249 ? -4.607 6.511 27.491 1.00 89.19 249 PRO A O 1
ATOM 1921 N N . PRO A 1 250 ? -6.818 6.209 27.245 1.00 93.75 250 PRO A N 1
ATOM 1922 C CA . PRO A 1 250 ? -6.740 4.751 27.278 1.00 93.75 250 PRO A CA 1
ATOM 1923 C C . PRO A 1 250 ? -5.951 4.211 26.083 1.00 93.75 250 PRO A C 1
ATOM 1925 O O . PRO A 1 250 ? -6.035 4.738 24.975 1.00 93.75 250 PRO A O 1
ATOM 1928 N N . LEU A 1 251 ? -5.170 3.145 26.291 1.00 96.62 251 LEU A N 1
ATOM 1929 C CA . LEU A 1 251 ? -4.428 2.518 25.191 1.00 96.62 251 LEU A CA 1
ATOM 1930 C C . LEU A 1 251 ? -5.362 1.857 24.177 1.00 96.62 251 LEU A C 1
ATOM 1932 O O . LEU A 1 251 ? -5.096 1.949 22.987 1.00 96.62 251 LEU A O 1
ATOM 1936 N N . LEU A 1 252 ? -6.403 1.170 24.642 1.00 98.06 252 LEU A N 1
ATOM 1937 C CA . LEU A 1 252 ? -7.342 0.440 23.801 1.00 98.06 252 LEU A CA 1
ATOM 1938 C C . LEU A 1 252 ? -8.635 1.240 23.662 1.00 98.06 252 LEU A C 1
ATOM 1940 O O . LEU A 1 252 ? -9.209 1.664 24.660 1.00 98.06 252 LEU A O 1
ATOM 1944 N N . VAL A 1 253 ? -9.103 1.384 22.427 1.00 97.94 253 VAL A N 1
ATOM 1945 C CA . VAL A 1 253 ? -10.467 1.809 22.098 1.00 97.94 253 VAL A CA 1
ATOM 1946 C C . VAL A 1 253 ? -11.062 0.739 21.196 1.00 97.94 253 VAL A C 1
ATOM 1948 O O . VAL A 1 253 ? -10.380 0.240 20.303 1.00 97.94 253 VAL A O 1
ATOM 1951 N N . VAL A 1 254 ? -12.321 0.381 21.400 1.00 98.50 254 VAL A N 1
ATOM 1952 C CA . VAL A 1 254 ? -13.014 -0.581 20.542 1.00 98.50 254 VAL A CA 1
ATOM 1953 C C . VAL A 1 254 ? -14.107 0.130 19.761 1.00 98.50 254 VAL A C 1
ATOM 1955 O O . VAL A 1 254 ? -14.720 1.083 20.244 1.00 98.50 254 VAL A O 1
ATOM 1958 N N . SER A 1 255 ? -14.356 -0.309 18.535 1.00 98.50 255 SER A N 1
ATOM 1959 C CA . SER A 1 255 ? -15.532 0.106 17.778 1.00 98.50 255 SER A CA 1
ATOM 1960 C C . SER A 1 255 ? -16.210 -1.062 17.094 1.00 98.50 255 SER A C 1
ATOM 1962 O O . SER A 1 255 ? -15.547 -2.042 16.774 1.00 98.50 255 SER A O 1
ATOM 1964 N N . THR A 1 256 ? -17.503 -0.909 16.825 1.00 98.50 256 THR A N 1
ATOM 1965 C CA . THR A 1 256 ? -18.301 -1.871 16.060 1.00 98.50 256 THR A CA 1
ATOM 1966 C C . THR A 1 256 ? -19.246 -1.119 15.137 1.00 98.50 256 THR A C 1
ATOM 1968 O O . THR A 1 256 ? -19.905 -0.166 15.552 1.00 98.50 256 THR A O 1
ATOM 1971 N N . LEU A 1 257 ? -19.291 -1.530 13.871 1.00 98.06 257 LEU A N 1
ATOM 1972 C CA . LEU A 1 257 ? -20.198 -0.986 12.864 1.00 98.06 257 LEU A CA 1
ATOM 1973 C C . LEU A 1 257 ? -21.561 -1.683 12.953 1.00 98.06 257 LEU A C 1
ATOM 1975 O O . LEU A 1 257 ? -21.639 -2.902 12.833 1.00 98.06 257 LEU A O 1
ATOM 1979 N N . LEU A 1 258 ? -22.631 -0.912 13.135 1.00 98.50 258 LEU A N 1
ATOM 1980 C CA . LEU A 1 258 ? -23.998 -1.405 13.308 1.00 98.50 258 LEU A CA 1
ATOM 1981 C C . LEU A 1 258 ? -24.670 -1.669 11.956 1.00 98.50 258 LEU A C 1
ATOM 1983 O O . LEU A 1 258 ? -25.500 -0.883 11.498 1.00 98.50 258 LEU A O 1
ATOM 1987 N N . VAL A 1 259 ? -24.283 -2.759 11.295 1.00 97.75 259 VAL A N 1
ATOM 1988 C CA . VAL A 1 259 ? -24.843 -3.163 9.996 1.00 97.75 259 VAL A CA 1
ATOM 1989 C C . VAL A 1 259 ? -26.263 -3.728 10.189 1.00 97.75 259 VAL A C 1
ATOM 1991 O O . VAL A 1 259 ? -26.398 -4.786 10.810 1.00 97.75 259 VAL A O 1
ATOM 1994 N N . PRO A 1 260 ? -27.330 -3.083 9.672 1.00 96.50 260 PRO A N 1
ATOM 1995 C CA . PRO A 1 260 ? -28.707 -3.535 9.893 1.00 96.50 260 PRO A CA 1
ATOM 1996 C C . PRO A 1 260 ? -28.954 -4.954 9.385 1.00 96.50 260 PRO A C 1
ATOM 1998 O O . PRO A 1 260 ? -28.555 -5.294 8.275 1.00 96.50 260 PRO A O 1
ATOM 2001 N N . GLY A 1 261 ? -29.615 -5.777 10.202 1.00 95.12 261 GLY A N 1
ATOM 2002 C CA . GLY A 1 261 ? -29.876 -7.192 9.907 1.00 95.12 261 GLY A CA 1
ATOM 2003 C C . GLY A 1 261 ? -28.698 -8.135 10.180 1.00 95.12 261 GLY A C 1
ATOM 2004 O O . GLY A 1 261 ? -28.889 -9.346 10.169 1.00 95.12 261 GLY A O 1
ATOM 2005 N N . TYR A 1 262 ? -27.508 -7.597 10.460 1.00 97.06 262 TYR A N 1
ATOM 2006 C CA . TYR A 1 262 ? -26.304 -8.373 10.762 1.00 97.06 262 TYR A CA 1
ATOM 2007 C C . TYR A 1 262 ? -25.854 -8.143 12.204 1.00 97.06 262 TYR A C 1
ATOM 2009 O O . TYR A 1 262 ? -25.717 -9.095 12.959 1.00 97.06 262 TYR A O 1
ATOM 2017 N N . VAL A 1 263 ? -25.644 -6.886 12.598 1.00 98.19 263 VAL A N 1
ATOM 2018 C CA . VAL A 1 263 ? -25.149 -6.516 13.928 1.00 98.19 263 VAL A CA 1
ATOM 2019 C C . VAL A 1 263 ? -26.264 -5.826 14.699 1.00 98.19 263 VAL A C 1
ATOM 2021 O O . VAL A 1 263 ? -26.589 -4.665 14.440 1.00 98.19 263 VAL A O 1
ATOM 2024 N N . ASP A 1 264 ? -26.851 -6.558 15.640 1.00 97.81 264 ASP A N 1
ATOM 2025 C CA . ASP A 1 264 ? -27.960 -6.105 16.468 1.00 97.81 264 ASP A CA 1
ATOM 2026 C C . ASP A 1 264 ? -27.539 -5.818 17.922 1.00 97.81 264 ASP A C 1
ATOM 2028 O O . ASP A 1 264 ? -26.360 -5.858 18.292 1.00 97.81 264 ASP A O 1
ATOM 2032 N N . ALA A 1 265 ? -28.526 -5.510 18.763 1.00 98.44 265 ALA A N 1
ATOM 2033 C CA . ALA A 1 265 ? -28.304 -5.239 20.176 1.00 98.44 265 ALA A CA 1
ATOM 2034 C C . ALA A 1 265 ? -27.742 -6.454 20.933 1.00 98.44 265 ALA A C 1
ATOM 2036 O O . ALA A 1 265 ? -26.999 -6.264 21.895 1.00 98.44 265 ALA A O 1
ATOM 2037 N N . TRP A 1 266 ? -28.039 -7.684 20.499 1.00 98.50 266 TRP A N 1
ATOM 2038 C CA . TRP A 1 266 ? -27.515 -8.902 21.116 1.00 98.50 266 TRP A CA 1
ATOM 2039 C C . TRP A 1 266 ? -26.024 -9.082 20.811 1.00 98.50 266 TRP A C 1
ATOM 2041 O O . TRP A 1 266 ? -25.239 -9.349 21.725 1.00 98.50 266 TRP A O 1
ATOM 2051 N N . GLU A 1 267 ? -25.604 -8.869 19.563 1.00 98.62 267 GLU A N 1
ATOM 2052 C CA . GLU A 1 267 ? -24.186 -8.865 19.180 1.00 98.62 267 GLU A CA 1
ATOM 2053 C C . GLU A 1 267 ? -23.401 -7.833 20.001 1.00 98.62 267 GLU A C 1
ATOM 2055 O O . GLU A 1 267 ? -22.364 -8.141 20.598 1.00 98.62 267 GLU A O 1
ATOM 2060 N N . VAL A 1 268 ? -23.933 -6.611 20.089 1.00 98.75 268 VAL A N 1
ATOM 2061 C CA . VAL A 1 268 ? -23.314 -5.509 20.833 1.00 98.75 268 VAL A CA 1
ATOM 2062 C C . VAL A 1 268 ? -23.252 -5.793 22.335 1.00 98.75 268 VAL A C 1
ATOM 2064 O O . VAL A 1 268 ? -22.219 -5.527 22.952 1.00 98.75 268 VAL A O 1
ATOM 2067 N N . GLU A 1 269 ? -24.314 -6.348 22.924 1.00 98.81 269 GLU A N 1
ATOM 2068 C CA . GLU A 1 269 ? -24.370 -6.695 24.347 1.00 98.81 269 GLU A CA 1
ATOM 2069 C C . GLU A 1 269 ? -23.291 -7.719 24.716 1.00 98.81 269 GLU A C 1
ATOM 2071 O O . GLU A 1 269 ? -22.594 -7.555 25.718 1.00 98.81 269 GLU A O 1
ATOM 2076 N N . ASN A 1 270 ? -23.106 -8.757 23.897 1.00 98.69 270 ASN A N 1
ATOM 2077 C CA . ASN A 1 270 ? -22.098 -9.780 24.165 1.00 98.69 270 ASN A CA 1
ATOM 2078 C C . ASN A 1 270 ? -20.665 -9.261 23.974 1.00 98.69 270 ASN A C 1
ATOM 2080 O O . ASN A 1 270 ? -19.793 -9.588 24.783 1.00 98.69 270 ASN A O 1
ATOM 2084 N N . ILE A 1 271 ? -20.420 -8.394 22.981 1.00 98.62 271 ILE A N 1
ATOM 2085 C CA . ILE A 1 271 ? -19.137 -7.678 22.871 1.00 98.62 271 ILE A CA 1
ATOM 2086 C C . ILE A 1 271 ? -18.895 -6.849 24.137 1.00 98.62 271 ILE A C 1
ATOM 2088 O O . ILE A 1 271 ? -17.822 -6.944 24.730 1.00 98.62 271 ILE A O 1
ATOM 2092 N N . ALA A 1 272 ? -19.885 -6.069 24.580 1.00 98.81 272 ALA A N 1
ATOM 2093 C CA . ALA A 1 272 ? -19.757 -5.203 25.749 1.00 98.81 272 ALA A CA 1
ATOM 2094 C C . ALA A 1 272 ? -19.486 -5.997 27.037 1.00 98.81 272 ALA A C 1
ATOM 2096 O O . ALA A 1 272 ? -18.571 -5.640 27.778 1.00 98.81 272 ALA A O 1
ATOM 2097 N N . LYS A 1 273 ? -20.199 -7.111 27.261 1.00 98.69 273 LYS A N 1
ATOM 2098 C CA . LYS A 1 273 ? -19.936 -8.050 28.369 1.00 98.69 273 LYS A CA 1
ATOM 2099 C C . LYS A 1 273 ? -18.494 -8.537 28.354 1.00 98.69 273 LYS A C 1
ATOM 2101 O O . LYS A 1 273 ? -17.796 -8.427 29.359 1.00 98.69 273 LYS A O 1
ATOM 2106 N N . ARG A 1 274 ? -18.025 -9.024 27.200 1.00 98.31 274 ARG A N 1
ATOM 2107 C CA . ARG A 1 274 ? -16.663 -9.549 27.076 1.00 98.31 274 ARG A CA 1
ATOM 2108 C C . ARG A 1 274 ? -15.603 -8.471 27.298 1.00 98.31 274 ARG A C 1
ATOM 2110 O O . ARG A 1 274 ? -14.571 -8.752 27.895 1.00 98.31 274 ARG A O 1
ATOM 2117 N N . LEU A 1 275 ? -15.833 -7.244 26.836 1.00 98.38 275 LEU A N 1
ATOM 2118 C CA . LEU A 1 275 ? -14.926 -6.124 27.099 1.00 98.38 275 LEU A CA 1
ATOM 2119 C C . LEU A 1 275 ? -14.906 -5.747 28.585 1.00 98.38 275 LEU A C 1
ATOM 2121 O O . LEU A 1 275 ? -13.826 -5.533 29.131 1.00 98.38 275 LEU A O 1
ATOM 2125 N N . ALA A 1 276 ? -16.062 -5.735 29.250 1.00 98.25 276 ALA A N 1
ATOM 2126 C CA . ALA A 1 276 ? -16.172 -5.414 30.671 1.00 98.25 276 ALA A CA 1
ATOM 2127 C C . ALA A 1 276 ? -15.446 -6.430 31.571 1.00 98.25 276 ALA A C 1
ATOM 2129 O O . ALA A 1 276 ? -14.875 -6.045 32.588 1.00 98.25 276 ALA A O 1
ATOM 2130 N N . GLU A 1 277 ? -15.386 -7.707 31.174 1.00 98.12 277 GLU A N 1
ATOM 2131 C CA . GLU A 1 277 ? -14.550 -8.718 31.846 1.00 98.12 277 GLU A CA 1
ATOM 2132 C C . GLU A 1 277 ? -13.050 -8.374 31.803 1.00 98.12 277 GLU A C 1
ATOM 2134 O O . GLU A 1 277 ? -12.290 -8.770 32.691 1.00 98.12 277 GLU A O 1
ATOM 2139 N N . LEU A 1 278 ? -12.600 -7.652 30.771 1.00 97.19 278 LEU A N 1
ATOM 2140 C CA . LEU A 1 278 ? -11.208 -7.218 30.642 1.00 97.19 278 LEU A CA 1
ATOM 2141 C C . LEU A 1 278 ? -10.948 -5.940 31.439 1.00 97.19 278 LEU A C 1
ATOM 2143 O O . LEU A 1 278 ? -9.959 -5.884 32.186 1.00 97.19 278 LEU A O 1
ATOM 2147 N N . ASP A 1 279 ? -11.798 -4.933 31.226 1.00 96.25 279 ASP A N 1
ATOM 2148 C CA . ASP A 1 279 ? -11.799 -3.627 31.889 1.00 96.25 279 ASP A CA 1
ATOM 2149 C C . ASP A 1 279 ? -13.083 -2.834 31.506 1.00 96.25 279 ASP A C 1
ATOM 2151 O O . ASP A 1 279 ? -13.239 -2.471 30.333 1.00 96.25 279 ASP A O 1
ATOM 2155 N N . PRO A 1 280 ? -13.993 -2.526 32.457 1.00 96.69 280 PRO A N 1
ATOM 2156 C CA . PRO A 1 280 ? -15.206 -1.732 32.209 1.00 96.69 280 PRO A CA 1
ATOM 2157 C C . PRO A 1 280 ? -14.951 -0.315 31.673 1.00 96.69 280 PRO A C 1
ATOM 2159 O O . PRO A 1 280 ? -15.838 0.292 31.064 1.00 96.69 280 PRO A O 1
ATOM 2162 N N . GLY A 1 281 ? -13.738 0.208 31.869 1.00 95.88 281 GLY A N 1
ATOM 2163 C CA . GLY A 1 281 ? -13.328 1.530 31.412 1.00 95.88 281 GLY A CA 1
ATOM 2164 C C . GLY A 1 281 ? -12.992 1.605 29.920 1.00 95.88 281 GLY A C 1
ATOM 2165 O O . GLY A 1 281 ? -12.818 2.717 29.409 1.00 95.88 281 GLY A O 1
ATOM 2166 N N . ILE A 1 282 ? -12.905 0.473 29.200 1.00 97.50 282 ILE A N 1
ATOM 2167 C CA . ILE A 1 282 ? -12.581 0.446 27.761 1.00 97.50 282 ILE A CA 1
ATOM 2168 C C . ILE A 1 282 ? -13.615 1.268 26.974 1.00 97.50 282 ILE A C 1
ATOM 2170 O O . ILE A 1 282 ? -14.797 0.916 26.963 1.00 97.50 282 ILE A O 1
ATOM 2174 N N . PRO A 1 283 ? -13.198 2.326 26.248 1.00 98.00 283 PRO A N 1
ATOM 2175 C CA . PRO A 1 283 ? -14.120 3.069 25.407 1.00 98.00 283 PRO A CA 1
ATOM 2176 C C . PRO A 1 283 ? -14.626 2.225 24.243 1.00 98.00 283 PRO A C 1
ATOM 2178 O O . PRO A 1 283 ? -13.831 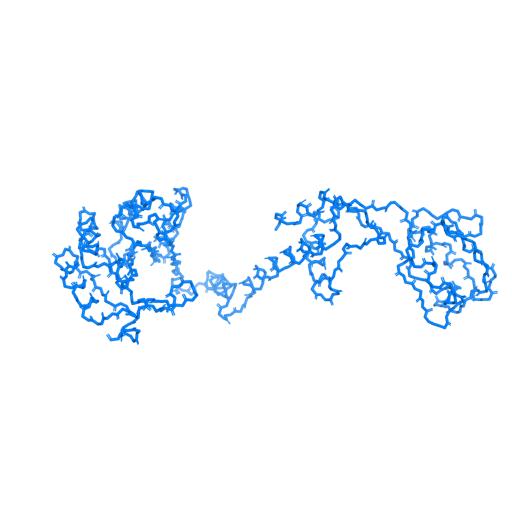1.632 23.506 1.00 98.00 283 PRO A O 1
ATOM 2181 N N . TYR A 1 284 ? -15.942 2.243 24.039 1.00 98.69 284 TYR A N 1
ATOM 2182 C CA . TYR A 1 284 ? -16.617 1.489 22.993 1.00 98.69 284 TYR A CA 1
ATOM 2183 C C . TYR A 1 284 ? -17.474 2.405 22.112 1.00 98.69 284 TYR A C 1
ATOM 2185 O O . TYR A 1 284 ? -18.426 3.044 22.559 1.00 98.69 284 TYR A O 1
ATOM 2193 N N . SER A 1 285 ? -17.100 2.508 20.837 1.00 98.38 285 SER A N 1
ATOM 2194 C CA . SER A 1 285 ? -17.752 3.377 19.858 1.00 98.38 285 SER A CA 1
ATOM 2195 C C . SER A 1 285 ? -18.605 2.558 18.892 1.00 98.38 285 SER A C 1
ATOM 2197 O O . SER A 1 285 ? -18.077 1.848 18.038 1.00 98.38 285 SER A O 1
ATOM 2199 N N . LEU A 1 286 ? -19.918 2.721 18.970 1.00 98.75 286 LEU A N 1
ATOM 2200 C CA . LEU A 1 286 ? -20.869 2.149 18.022 1.00 98.75 286 LEU A CA 1
ATOM 2201 C C . LEU A 1 286 ? -20.951 3.056 16.796 1.00 98.75 286 LEU A C 1
ATOM 2203 O O . LEU A 1 286 ? -21.126 4.261 16.949 1.00 98.75 286 LEU A O 1
ATOM 2207 N N . LEU A 1 287 ? -20.772 2.519 15.595 1.00 98.44 287 LEU A N 1
ATOM 2208 C CA . LEU A 1 287 ? -20.703 3.305 14.362 1.00 98.44 287 LEU A CA 1
ATOM 2209 C C . LEU A 1 287 ? -21.917 3.027 13.479 1.00 98.44 287 LEU A C 1
ATOM 2211 O O . LEU A 1 287 ? -22.273 1.872 13.259 1.00 98.44 287 LEU A O 1
ATOM 2215 N N . ALA A 1 288 ? -22.522 4.080 12.938 1.00 98.19 288 ALA A N 1
ATOM 2216 C CA . ALA A 1 288 ? -23.596 3.970 11.960 1.00 98.19 288 ALA A CA 1
ATOM 2217 C C . ALA A 1 288 ? -23.060 3.456 10.612 1.00 98.19 288 ALA A C 1
ATOM 2219 O O . ALA A 1 288 ? -22.020 3.911 10.127 1.00 98.19 288 ALA A O 1
ATOM 2220 N N . PHE A 1 289 ? -23.779 2.512 10.016 1.00 97.88 289 PHE A N 1
ATOM 2221 C CA . PHE A 1 289 ? -23.547 1.961 8.689 1.00 97.88 289 PHE A CA 1
ATOM 2222 C C . PHE A 1 289 ? -24.228 2.820 7.619 1.00 97.88 289 PHE A C 1
ATOM 2224 O O . PHE A 1 289 ? -25.363 3.270 7.794 1.00 97.88 289 PHE A O 1
ATOM 2231 N N . TYR A 1 290 ? -23.533 2.999 6.494 1.00 96.88 290 TYR A N 1
ATOM 2232 C CA . TYR A 1 290 ? -24.060 3.651 5.302 1.00 96.88 290 TYR A CA 1
ATOM 2233 C C . TYR A 1 290 ? -23.887 2.727 4.082 1.00 96.88 290 TYR A C 1
ATOM 2235 O O . TYR A 1 290 ? -22.764 2.278 3.826 1.00 96.88 290 TYR A O 1
ATOM 2243 N N . PRO A 1 291 ? -24.960 2.435 3.327 1.00 95.38 291 PRO A N 1
ATOM 2244 C CA . PRO A 1 291 ? -24.950 1.419 2.281 1.00 95.38 291 PRO A CA 1
ATOM 2245 C C . PRO A 1 291 ? -24.211 1.883 1.022 1.00 95.38 291 PRO A C 1
ATOM 2247 O O . PRO A 1 291 ? -24.700 2.673 0.215 1.00 95.38 291 PRO A O 1
ATOM 2250 N N . HIS A 1 292 ? -23.007 1.350 0.826 1.00 93.25 292 HIS A N 1
ATOM 2251 C CA . HIS A 1 292 ? -22.176 1.606 -0.347 1.00 93.25 292 HIS A CA 1
ATOM 2252 C C . HIS A 1 292 ? -21.542 0.320 -0.890 1.00 93.25 292 HIS A C 1
ATOM 2254 O O . HIS A 1 292 ? -21.575 -0.743 -0.273 1.00 93.25 292 HIS A O 1
ATOM 2260 N N . TYR A 1 293 ? -20.950 0.437 -2.083 1.00 92.25 293 TYR A N 1
ATOM 2261 C CA . TYR A 1 293 ? -20.238 -0.640 -2.775 1.00 92.25 293 TYR A CA 1
ATOM 2262 C C . TYR A 1 293 ? -21.062 -1.936 -2.907 1.00 92.25 293 TYR A C 1
ATOM 2264 O O . TYR A 1 293 ? -22.014 -1.941 -3.683 1.00 92.25 293 TYR A O 1
ATOM 2272 N N . MET A 1 294 ? -20.709 -2.998 -2.179 1.00 91.88 294 MET A N 1
ATOM 2273 C CA . MET A 1 294 ? -21.317 -4.334 -2.285 1.00 91.88 294 MET A CA 1
ATOM 2274 C C . MET A 1 294 ? -22.494 -4.560 -1.325 1.00 91.88 294 MET A C 1
ATOM 2276 O O . MET A 1 294 ? -23.048 -5.648 -1.322 1.00 91.88 294 MET A O 1
ATOM 2280 N N . MET A 1 295 ? -22.865 -3.566 -0.510 1.00 93.75 295 MET A N 1
ATOM 2281 C CA . MET A 1 295 ? -23.945 -3.671 0.487 1.00 93.75 295 MET A CA 1
ATOM 2282 C C . MET A 1 295 ? -24.990 -2.561 0.286 1.00 93.75 295 MET A C 1
ATOM 2284 O O . MET A 1 295 ? -25.429 -1.915 1.235 1.00 93.75 295 MET A O 1
ATOM 2288 N N . ARG A 1 296 ? -25.308 -2.257 -0.981 1.00 95.50 296 ARG A N 1
ATOM 2289 C CA . ARG A 1 296 ? -26.241 -1.179 -1.379 1.00 95.50 296 ARG A CA 1
ATOM 2290 C C . ARG A 1 296 ? -27.714 -1.540 -1.182 1.00 95.50 296 ARG A C 1
ATOM 2292 O O . ARG A 1 296 ? -28.565 -0.664 -1.241 1.00 95.50 296 ARG A O 1
ATOM 2299 N N . ASP A 1 297 ? -27.994 -2.820 -1.008 1.00 95.38 297 ASP A N 1
ATOM 2300 C CA . ASP A 1 297 ? -29.308 -3.411 -0.768 1.00 95.38 297 ASP A CA 1
ATOM 2301 C C . ASP A 1 297 ? -29.771 -3.281 0.693 1.00 95.38 297 ASP A C 1
ATOM 2303 O O . ASP A 1 297 ? -30.946 -3.493 0.988 1.00 95.38 297 ASP A O 1
ATOM 2307 N N . LEU A 1 298 ? -28.874 -2.895 1.604 1.00 96.31 298 LEU A N 1
ATOM 2308 C CA . LEU A 1 298 ? -29.184 -2.679 3.015 1.00 96.31 298 LEU A CA 1
ATOM 2309 C C . LEU A 1 298 ? -29.570 -1.220 3.304 1.00 96.31 298 LEU A C 1
ATOM 2311 O O . LEU A 1 298 ? -29.091 -0.306 2.631 1.00 96.31 298 LEU A O 1
ATOM 2315 N N . PRO A 1 299 ? -30.398 -0.961 4.331 1.00 96.44 299 PRO A N 1
ATOM 2316 C CA . PRO A 1 299 ? -30.666 0.399 4.781 1.00 96.44 299 PRO A CA 1
ATOM 2317 C C . PRO A 1 299 ? -29.476 0.979 5.565 1.00 96.44 299 PRO A C 1
ATOM 2319 O O . PRO A 1 299 ? -28.597 0.257 6.042 1.00 96.44 299 PRO A O 1
ATOM 2322 N N . THR A 1 300 ? -29.472 2.300 5.757 1.00 97.88 300 THR A N 1
ATOM 2323 C CA . THR A 1 300 ? -28.672 2.951 6.809 1.00 97.88 300 THR A CA 1
ATOM 2324 C C . THR A 1 300 ? -29.078 2.438 8.190 1.00 97.88 300 THR A C 1
ATOM 2326 O O . THR A 1 300 ? -30.196 1.954 8.372 1.00 97.88 300 THR A O 1
ATOM 2329 N N . THR A 1 301 ? -28.200 2.557 9.190 1.00 98.38 301 THR A N 1
ATOM 2330 C CA . THR A 1 301 ? -28.549 2.172 10.568 1.00 98.38 301 THR A CA 1
ATOM 2331 C C . THR A 1 301 ? -29.733 2.994 11.089 1.00 98.38 301 THR A C 1
ATOM 2333 O O . THR A 1 301 ? -29.60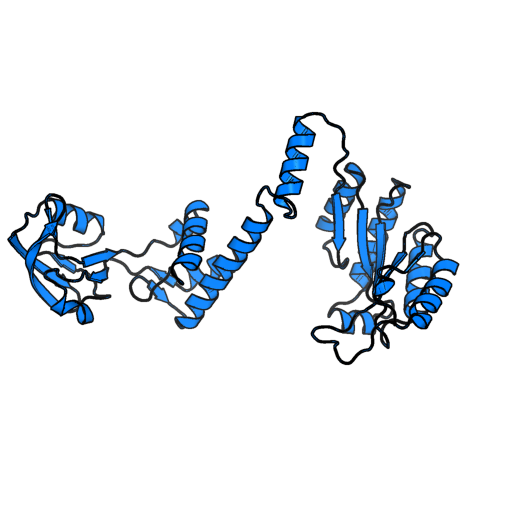5 4.215 11.203 1.00 98.38 301 THR A O 1
ATOM 2336 N N . PRO A 1 302 ? -30.859 2.360 11.474 1.00 98.25 302 PRO A N 1
ATOM 2337 C CA . PRO A 1 302 ? -31.962 3.075 12.100 1.00 98.25 302 PRO A CA 1
ATOM 2338 C C . PRO A 1 302 ? -31.542 3.644 13.452 1.00 98.25 302 PRO A C 1
ATOM 2340 O O . PRO A 1 302 ? -30.907 2.945 14.249 1.00 98.25 302 PRO A O 1
ATOM 2343 N N . ARG A 1 303 ? -31.961 4.874 13.759 1.00 98.50 303 ARG A N 1
ATOM 2344 C CA . ARG A 1 303 ? -31.694 5.515 15.057 1.00 98.50 303 ARG A CA 1
ATOM 2345 C C . ARG A 1 303 ? -32.089 4.629 16.238 1.00 98.50 303 ARG A C 1
ATOM 2347 O O . ARG A 1 303 ? -31.292 4.445 17.151 1.00 98.50 303 ARG A O 1
ATOM 2354 N N . ARG A 1 304 ? -33.265 4.000 16.153 1.00 98.31 304 ARG A N 1
ATOM 2355 C CA . ARG A 1 304 ? -33.772 3.065 17.167 1.00 98.31 304 ARG A CA 1
ATOM 2356 C C . ARG A 1 304 ? -32.806 1.908 17.443 1.00 98.31 304 ARG A C 1
ATOM 2358 O O . ARG A 1 304 ? -32.593 1.573 18.600 1.00 98.31 304 ARG A O 1
ATOM 2365 N N . LEU A 1 305 ? -32.222 1.309 16.399 1.00 98.56 305 LEU A N 1
ATOM 2366 C CA . LEU A 1 305 ? -31.265 0.210 16.558 1.00 98.56 305 LEU A CA 1
ATOM 2367 C C . LEU A 1 305 ? -29.990 0.699 17.256 1.00 98.56 305 LEU A C 1
ATOM 2369 O O . LEU A 1 305 ? -29.495 0.046 18.168 1.00 98.56 305 LEU A O 1
ATOM 2373 N N . ALA A 1 306 ? -29.470 1.860 16.850 1.00 98.62 306 ALA A N 1
ATOM 2374 C CA . ALA A 1 306 ? -28.270 2.428 17.456 1.00 98.62 306 ALA A CA 1
ATOM 2375 C C . ALA A 1 306 ? -28.466 2.775 18.941 1.00 98.62 306 ALA A C 1
ATOM 2377 O O . ALA A 1 306 ? -27.579 2.503 19.750 1.00 98.62 306 ALA A O 1
ATOM 2378 N N . GLU A 1 307 ? -29.624 3.334 19.295 1.00 98.62 307 GLU A N 1
ATOM 2379 C CA . GLU A 1 307 ? -30.009 3.632 20.679 1.00 98.62 307 GLU A CA 1
ATOM 2380 C C . GLU A 1 307 ? -30.179 2.352 21.504 1.00 98.62 307 GLU A C 1
ATOM 2382 O O . GLU A 1 307 ? -29.641 2.264 22.604 1.00 98.62 307 GLU A O 1
ATOM 2387 N N . GLU A 1 308 ? -30.826 1.318 20.962 1.00 98.69 308 GLU A N 1
ATOM 2388 C CA . GLU A 1 308 ? -30.957 0.027 21.646 1.00 98.69 308 GLU A CA 1
ATOM 2389 C C . GLU A 1 308 ? -29.587 -0.612 21.926 1.00 98.69 308 GLU A C 1
ATOM 2391 O O . GLU A 1 308 ? -29.301 -1.005 23.059 1.00 98.69 308 GLU A O 1
ATOM 2396 N N . CYS A 1 309 ? -28.702 -0.654 20.927 1.00 98.75 309 CYS A N 1
ATOM 2397 C CA . CYS A 1 309 ? -27.326 -1.126 21.085 1.00 98.75 309 CYS A CA 1
ATOM 2398 C C . CYS A 1 309 ? -26.556 -0.322 22.146 1.00 98.75 309 CYS A C 1
ATOM 2400 O O . CYS A 1 309 ? -25.821 -0.898 22.953 1.00 98.75 309 CYS A O 1
ATOM 2402 N N . TYR A 1 310 ? -26.723 1.004 22.153 1.00 98.81 310 TYR A N 1
ATOM 2403 C CA . TYR A 1 310 ? -26.104 1.892 23.133 1.00 98.81 310 TYR A CA 1
ATOM 2404 C C . TYR A 1 310 ? -26.567 1.575 24.558 1.00 98.81 310 TYR A C 1
ATOM 2406 O O . TYR A 1 310 ? -25.716 1.378 25.429 1.00 98.81 310 TYR A O 1
ATOM 2414 N N . GLU A 1 311 ? -27.879 1.454 24.782 1.00 98.69 311 GLU A N 1
ATOM 2415 C CA . GLU A 1 311 ? -28.465 1.143 26.094 1.00 98.69 311 GLU A CA 1
ATOM 2416 C C . GLU A 1 311 ? -28.017 -0.228 26.624 1.00 98.69 311 GLU A C 1
ATOM 2418 O O . GLU A 1 311 ? -27.676 -0.371 27.804 1.00 98.69 311 GLU A O 1
ATOM 2423 N N . ARG A 1 312 ? -27.915 -1.238 25.751 1.00 98.56 312 ARG A N 1
ATOM 2424 C CA . ARG A 1 312 ? -27.364 -2.548 26.137 1.00 98.56 312 ARG A CA 1
ATOM 2425 C C . ARG A 1 312 ? -25.894 -2.457 26.530 1.00 98.56 312 ARG A C 1
ATOM 2427 O O . ARG A 1 312 ? -25.508 -2.964 27.582 1.00 98.56 312 ARG A O 1
ATOM 2434 N N . ALA A 1 313 ? -25.070 -1.795 25.721 1.00 98.62 313 ALA A N 1
ATOM 2435 C CA . ALA A 1 313 ? -23.634 -1.711 25.970 1.00 98.62 313 ALA A CA 1
ATOM 2436 C C . ALA A 1 313 ? -23.288 -0.924 27.246 1.00 98.62 313 ALA A C 1
ATOM 2438 O O . ALA A 1 313 ? -22.420 -1.356 28.008 1.00 98.62 313 ALA A O 1
ATOM 2439 N N . ARG A 1 314 ? -23.974 0.198 27.519 1.00 98.44 314 ARG A N 1
ATOM 2440 C CA . ARG A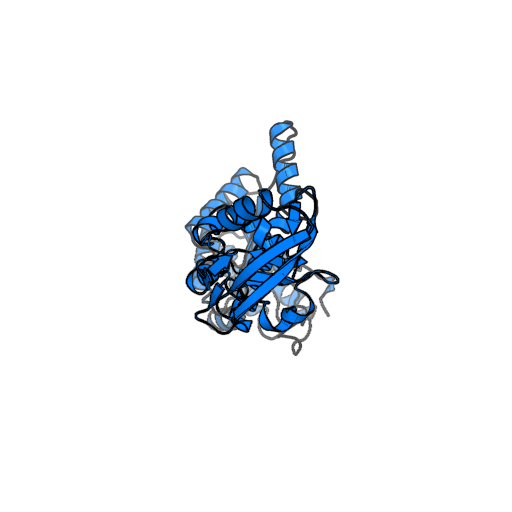 1 314 ? -23.701 1.052 28.697 1.00 98.44 314 ARG A CA 1
ATOM 2441 C C . ARG A 1 314 ? -24.065 0.414 30.039 1.00 98.44 314 ARG A C 1
ATOM 2443 O O . ARG A 1 314 ? -23.699 0.942 31.080 1.00 98.44 314 ARG A O 1
ATOM 2450 N N . THR A 1 315 ? -24.772 -0.716 30.023 1.00 98.50 315 THR A N 1
ATOM 2451 C CA . THR A 1 315 ? -25.023 -1.517 31.232 1.00 98.50 315 THR A CA 1
ATOM 2452 C C . THR A 1 315 ? -23.747 -2.234 31.704 1.00 98.50 315 THR A C 1
ATOM 2454 O O . THR A 1 315 ? -23.635 -2.575 32.879 1.00 98.50 315 THR A O 1
ATOM 2457 N N . TYR A 1 316 ? -22.770 -2.441 30.809 1.00 98.56 316 TYR A N 1
ATOM 2458 C CA . TYR A 1 316 ? -21.523 -3.168 31.088 1.00 98.56 316 TYR A CA 1
ATOM 2459 C C . TYR A 1 316 ? -20.270 -2.288 31.038 1.00 98.56 316 TYR A C 1
ATOM 2461 O O . TYR A 1 316 ? -19.305 -2.567 31.744 1.00 98.56 316 TYR A O 1
ATOM 2469 N N . LEU A 1 317 ? -20.266 -1.250 30.198 1.00 98.44 317 LEU A N 1
ATOM 2470 C CA . LEU A 1 317 ? -19.109 -0.386 29.967 1.00 98.44 317 LEU A CA 1
ATOM 2471 C C . LEU A 1 317 ? -19.404 1.062 30.359 1.00 98.44 317 LEU A C 1
ATOM 2473 O O . LEU A 1 317 ? -20.476 1.590 30.066 1.00 98.44 317 LEU A O 1
ATOM 2477 N N . GLU A 1 318 ? -18.414 1.729 30.948 1.00 97.06 318 GLU A N 1
ATOM 2478 C CA . GLU A 1 318 ? -18.532 3.112 31.430 1.00 97.06 318 GLU A CA 1
ATOM 2479 C C . GLU A 1 318 ? -18.529 4.131 30.279 1.00 97.06 318 GLU A C 1
ATOM 2481 O O . GLU A 1 318 ? -19.193 5.165 30.336 1.00 97.06 318 GLU A O 1
ATOM 2486 N N . ASN A 1 319 ? -17.783 3.830 29.210 1.00 97.00 319 ASN A N 1
ATOM 2487 C CA . ASN A 1 319 ? -17.442 4.773 28.143 1.00 97.00 319 ASN A CA 1
ATOM 2488 C C . ASN A 1 319 ? -18.002 4.336 26.781 1.00 97.00 319 ASN A C 1
ATOM 2490 O O . ASN A 1 319 ? -17.250 4.060 25.842 1.00 97.00 319 ASN A O 1
ATOM 2494 N N . VAL A 1 320 ? -19.327 4.281 26.651 1.00 98.50 320 VAL A N 1
ATOM 2495 C CA . VAL A 1 320 ? -20.001 3.951 25.382 1.00 98.50 320 VAL A CA 1
ATOM 2496 C C . VAL A 1 320 ? -20.427 5.221 24.650 1.00 98.50 320 VAL A C 1
ATOM 2498 O O . VAL A 1 320 ? -20.873 6.186 25.270 1.00 98.50 320 VAL A O 1
ATOM 2501 N N . ARG A 1 321 ? -20.330 5.236 23.317 1.00 98.31 321 ARG A N 1
ATOM 2502 C CA . ARG A 1 321 ? -20.915 6.299 22.484 1.00 98.31 321 ARG A CA 1
ATOM 2503 C C . ARG A 1 321 ? -21.433 5.778 21.152 1.00 98.31 321 ARG A C 1
ATOM 2505 O O . ARG A 1 321 ? -20.905 4.805 20.619 1.00 98.31 321 ARG A O 1
ATOM 2512 N N . ILE A 1 322 ? -22.370 6.517 20.569 1.00 98.50 322 ILE A N 1
ATOM 2513 C CA . ILE A 1 322 ? -22.742 6.387 19.160 1.00 98.50 322 ILE A CA 1
ATOM 2514 C C . ILE A 1 322 ? -21.925 7.420 18.370 1.00 98.50 322 ILE A C 1
ATOM 2516 O O . ILE A 1 322 ? -22.011 8.624 18.609 1.00 98.50 322 ILE A O 1
ATOM 2520 N N . GLY A 1 323 ? -21.061 6.947 17.480 1.00 95.31 323 GLY A N 1
ATOM 2521 C CA . GLY A 1 323 ? -20.328 7.767 16.523 1.00 95.31 323 GLY A CA 1
ATOM 2522 C C . GLY A 1 323 ? -21.188 8.119 15.311 1.00 95.31 323 GLY A C 1
ATOM 2523 O O . GLY A 1 323 ? -22.302 7.625 15.176 1.00 95.31 323 GLY A O 1
ATOM 2524 N N . ASN A 1 324 ? -20.659 8.989 14.435 1.00 95.62 324 ASN A N 1
ATOM 2525 C CA . ASN A 1 324 ? -21.213 9.307 13.105 1.00 95.62 324 ASN A CA 1
ATOM 2526 C C . ASN A 1 324 ? -22.755 9.394 13.033 1.00 95.62 324 ASN A C 1
ATOM 2528 O O . ASN A 1 324 ? -23.374 8.960 12.067 1.00 95.62 324 ASN A O 1
ATOM 2532 N N . VAL A 1 325 ? -23.359 10.023 14.048 1.00 96.88 325 VAL A N 1
ATOM 2533 C CA . VAL A 1 325 ? -24.816 10.079 14.280 1.00 96.88 325 VAL A CA 1
ATOM 2534 C C . VAL A 1 325 ? -25.617 10.723 13.147 1.00 96.88 325 VAL A C 1
ATOM 2536 O O . VAL A 1 325 ? -26.823 10.519 13.057 1.00 96.88 325 VAL A O 1
ATOM 2539 N N . HIS A 1 326 ? -24.952 11.497 12.286 1.00 96.75 326 HIS A N 1
ATOM 2540 C CA . HIS A 1 326 ? -25.535 12.121 11.098 1.00 96.75 326 HIS A CA 1
ATOM 2541 C C . HIS A 1 326 ? -25.872 11.111 9.988 1.00 96.75 326 HIS A C 1
ATOM 2543 O O . HIS A 1 326 ? -26.570 11.474 9.050 1.00 96.75 326 HIS A O 1
ATOM 2549 N N . LEU A 1 327 ? -25.386 9.866 10.080 1.00 96.56 327 LEU A N 1
ATOM 2550 C CA . LEU A 1 327 ? -25.713 8.783 9.143 1.00 96.56 327 LEU A CA 1
ATOM 2551 C C . LEU A 1 327 ? -26.905 7.925 9.599 1.00 96.56 327 LEU A C 1
ATOM 2553 O O . LEU A 1 327 ? -27.279 6.996 8.889 1.00 96.56 327 LEU A O 1
ATOM 2557 N N . LEU A 1 328 ? -27.472 8.191 10.780 1.00 97.31 328 LEU A N 1
ATOM 2558 C CA . LEU A 1 328 ? -28.644 7.467 11.273 1.00 97.31 328 LEU A CA 1
ATOM 2559 C C . LEU A 1 328 ? -29.909 7.948 10.554 1.00 97.31 328 LEU A C 1
ATOM 2561 O O . LEU A 1 328 ? -30.144 9.157 10.489 1.00 97.31 328 LEU A O 1
ATOM 2565 N N . SER A 1 329 ? -30.730 7.003 10.089 1.00 95.00 329 SER A N 1
ATOM 2566 C CA . SER A 1 329 ? -32.092 7.253 9.582 1.00 95.00 329 SER A CA 1
ATOM 2567 C C . SER A 1 329 ? -33.130 7.226 10.691 1.00 95.00 329 SER A C 1
ATOM 2569 O O . SER A 1 329 ? -33.006 6.347 11.580 1.00 95.00 329 SER A O 1
#

Sequence (329 aa):
LLFLGILLALVIPKPGVYIYGVAENYPLENYAENLIGARILAIDNTAIGSLSDYQNFIAETSPGDNATLVTDRGEYRVELAEGDNHGVFGILPASALPRYHFLNPLAMLAMAIGIILTGGFFTPTLYTALIPWWGVSLLQWLFALNLGVGLFNLLPAKPLDGGYMLEAAIEKKSGRKTPLRVCWETNGFVSRKFLERMAKLSLETGGTVKVDLKAWTPSLYQALTGVQGSKVWGNVELLAKLGRRRASPPLLVVSTLLVPGYVDAWEVENIAKRLAELDPGIPYSLLAFYPHYMMRDLPTTPRRLAEECYERARTYLENVRIGNVHLLS

Foldseek 3Di:
DVLLVVLLVFKAFDFAKAFCFADPPFFCPVVGVQRHLWGFQAKAPGGGRDPVSVVVVQLPAAQQDWIWTDTPRGIDTTGFHDDDRGGHRRTDMDEGDHSVLCVDPVSVLVLLVCCVVVVHDDDPSGIDGNDDVVVSSVSSPVSSVVVVVVVVLLPCDPPRPVVLVVVVVVCVVVVPPPQDADEAEECQLDDPVVLVVSLVRNVVSVYAYEHEDAWQDQVLSCVVPVDGCPNSLVSQLVQLVSQVVDLPPGRYAYEYECFPPRHFLVRLLVVLQSVLVSPLAHAYEYEWDDQDDPRVVGAIAAPVRLVSNQVSNVVRHVHYDYPPCVRHD